Protein AF-0000000081075013 (afdb_homodimer)

Sequence (344 aa):
MERCAQLCFSFPVDQPTSPGFRCHCTTGVLAEDKHSCEDSKEFLVYTTRTEIHSLSLLPKSYNVPFDTVSDLTNVVGIYFDYTNKDLIFTQIRPDTKIAKVSSSNPTKEKMEIILDQGINPEGIAYDWTSKKIYWTDSANNSIYSMNSDGSHIVMIIQVERPRAIVLDPCRGMERCAQLCFSFPVDQPTSPGFRCHCTTGVLAEDKHSCEDSKEFLVYTTRTEIHSLSLLPKSYNVPFDTVSDLTNVVGIYFDYTNKDLIFTQIRPDTKIAKVSSSNPTKEKMEIILDQGINPEGIAYDWTSKKIYWTDSANNSIYSMNSDGSHIVMIIQVERPRAIVLDPCRG

InterPro domains:
  IPR000033 LDLR class B repeat [PF00058] (132-169)
  IPR000033 LDLR class B repeat [PS51120] (131-171)
  IPR000033 LDLR class B repeat [SM00135] (112-153)
  IPR011042 Six-bladed beta-propeller, TolB-like [G3DSA:2.120.10.30] (36-172)
  IPR056588 LRP2, EGF-like domain [PF24468] (3-39)

Organism: NCBI:txid1843537

Structure (mmCIF, N/CA/C/O backbone):
data_AF-0000000081075013-model_v1
#
loop_
_entity.id
_entity.type
_entity.pdbx_description
1 polymer 'LRP2 EGF-like domain-containing protein'
#
loop_
_atom_site.group_PDB
_atom_site.id
_atom_site.type_symbol
_atom_site.label_atom_id
_atom_site.label_alt_id
_atom_site.label_comp_id
_atom_site.label_asym_id
_atom_site.label_entity_id
_atom_site.label_seq_id
_atom_site.pdbx_PDB_ins_code
_atom_site.Cartn_x
_atom_site.Cartn_y
_atom_site.Cartn_z
_atom_site.occupancy
_atom_site.B_iso_or_equiv
_atom_site.auth_seq_id
_atom_site.auth_comp_id
_atom_site.auth_asym_id
_atom_site.auth_atom_id
_atom_site.pdbx_PDB_model_num
ATOM 1 N N . MET A 1 1 ? -0.133 12.547 41.219 1 41.34 1 MET A N 1
ATOM 2 C CA . MET A 1 1 ? 0.155 12.82 39.812 1 41.34 1 MET A CA 1
ATOM 3 C C . MET A 1 1 ? 0.834 11.633 39.156 1 41.34 1 MET A C 1
ATOM 5 O O . MET A 1 1 ? 1.85 11.133 39.625 1 41.34 1 MET A O 1
ATOM 9 N N . GLU A 1 2 ? 0.157 10.898 38.375 1 57.09 2 GLU A N 1
ATOM 10 C CA . GLU A 1 2 ? 0.733 9.664 37.844 1 57.09 2 GLU A CA 1
ATOM 11 C C . GLU A 1 2 ? 1.95 9.961 36.969 1 57.09 2 GLU A C 1
ATOM 13 O O . GLU A 1 2 ? 1.939 10.906 36.188 1 57.09 2 GLU A O 1
ATOM 18 N N . ARG A 1 3 ? 3.188 9.602 37.281 1 70.56 3 ARG A N 1
ATOM 19 C CA . ARG A 1 3 ? 4.52 9.805 36.719 1 70.56 3 ARG A CA 1
ATOM 20 C C . ARG A 1 3 ? 4.613 9.258 35.312 1 70.56 3 ARG A C 1
ATOM 22 O O . ARG A 1 3 ? 3.988 8.242 35 1 70.56 3 ARG A O 1
ATOM 29 N N . CYS A 1 4 ? 5.152 10.125 34.469 1 74.19 4 CYS A N 1
ATOM 30 C CA . CYS A 1 4 ? 5.453 9.648 33.125 1 74.19 4 CYS A CA 1
ATOM 31 C C . CYS A 1 4 ? 6.359 8.422 33.188 1 74.19 4 CYS A C 1
ATOM 33 O O . CYS A 1 4 ? 7.328 8.391 33.938 1 74.19 4 CYS A O 1
ATOM 35 N N . ALA A 1 5 ? 5.992 7.363 32.5 1 76.06 5 ALA A N 1
ATOM 36 C CA . ALA A 1 5 ? 6.75 6.113 32.5 1 76.06 5 ALA A CA 1
ATOM 37 C C . ALA A 1 5 ? 8.18 6.336 32 1 76.06 5 ALA A C 1
ATOM 39 O O . ALA A 1 5 ? 9.109 5.676 32.469 1 76.06 5 ALA A O 1
ATOM 40 N N . GLN A 1 6 ? 8.383 7.215 31 1 73.38 6 GLN A N 1
ATOM 41 C CA . GLN A 1 6 ? 9.727 7.383 30.453 1 73.38 6 GLN A CA 1
ATOM 42 C C . GLN A 1 6 ? 10.172 8.836 30.547 1 73.38 6 GLN A C 1
ATOM 44 O O . GLN A 1 6 ? 11.016 9.18 31.375 1 73.38 6 GLN A O 1
ATOM 49 N N . LEU A 1 7 ? 9.633 9.703 29.656 1 72.81 7 LEU A N 1
ATOM 50 C CA . LEU A 1 7 ? 10.086 11.086 29.656 1 72.81 7 LEU A CA 1
ATOM 51 C C . LEU A 1 7 ? 8.945 12.031 30.031 1 72.81 7 LEU A C 1
ATOM 53 O O . LEU A 1 7 ? 7.793 11.789 29.672 1 72.81 7 LEU A O 1
ATOM 57 N N . CYS A 1 8 ? 9.18 13 30.844 1 73.38 8 CYS A N 1
ATOM 58 C CA . CYS A 1 8 ? 8.242 14.055 31.219 1 73.38 8 CYS A CA 1
ATOM 59 C C . CYS A 1 8 ? 8.789 15.43 30.828 1 73.38 8 CYS A C 1
ATOM 61 O O . CYS A 1 8 ? 9.906 15.789 31.203 1 73.38 8 CYS A O 1
ATOM 63 N N . PHE A 1 9 ? 8.148 16.031 29.797 1 71.12 9 PHE A N 1
ATOM 64 C CA . PHE A 1 9 ? 8.539 17.375 29.422 1 71.12 9 PHE A CA 1
ATOM 65 C C . PHE A 1 9 ? 7.625 18.406 30.094 1 71.12 9 PHE A C 1
ATOM 67 O O . PHE A 1 9 ? 6.398 18.266 30.062 1 71.12 9 PHE A O 1
ATOM 74 N N . SER A 1 10 ? 8.117 19.266 30.812 1 67.06 10 SER A N 1
ATOM 75 C CA . SER A 1 10 ? 7.379 20.344 31.453 1 67.06 10 SER A CA 1
ATOM 76 C C . SER A 1 10 ? 7.199 21.531 30.516 1 67.06 10 SER A C 1
ATOM 78 O O . SER A 1 10 ? 8.117 21.891 29.781 1 67.06 10 SER A O 1
ATOM 80 N N . PHE A 1 11 ? 5.965 21.844 30.094 1 61.59 11 PHE A N 1
ATOM 81 C CA . PHE A 1 11 ? 5.742 23.047 29.297 1 61.59 11 PHE A CA 1
ATOM 82 C C . PHE A 1 11 ? 5.156 24.156 30.156 1 61.59 11 PHE A C 1
ATOM 84 O O . PHE A 1 11 ? 4.449 23.891 31.125 1 61.59 11 PHE A O 1
ATOM 91 N N . PRO A 1 12 ? 5.566 25.422 29.828 1 56.16 12 PRO A N 1
ATOM 92 C CA . PRO A 1 12 ? 4.918 26.531 30.547 1 56.16 12 PRO A CA 1
ATOM 93 C C . PRO A 1 12 ? 3.404 26.547 30.359 1 56.16 12 PRO A C 1
ATOM 95 O O . PRO A 1 12 ? 2.906 26.203 29.281 1 56.16 12 PRO A O 1
ATOM 98 N N . VAL A 1 13 ? 2.635 26.188 31.438 1 54.25 13 VAL A N 1
ATOM 99 C CA . VAL A 1 13 ? 1.181 26.078 31.484 1 54.25 13 VAL A CA 1
ATOM 100 C C . VAL A 1 13 ? 0.551 27.422 31.141 1 54.25 13 VAL A C 1
ATOM 102 O O . VAL A 1 13 ? 0.715 28.406 31.859 1 54.25 13 VAL A O 1
ATOM 105 N N . ASP A 1 14 ? 0.545 27.797 29.797 1 53.09 14 ASP A N 1
ATOM 106 C CA . ASP A 1 14 ? -0.179 29.062 29.625 1 53.09 14 ASP A CA 1
ATOM 107 C C . ASP A 1 14 ? -1.662 28.891 29.953 1 53.09 14 ASP A C 1
ATOM 109 O O . ASP A 1 14 ? -2.396 29.859 30.062 1 53.09 14 ASP A O 1
ATOM 113 N N . GLN A 1 15 ? -2.164 27.562 29.641 1 53.62 15 GLN A N 1
ATOM 114 C CA . GLN A 1 15 ? -3.561 27.438 30.047 1 53.62 15 GLN A CA 1
ATOM 115 C C . GLN A 1 15 ? -3.689 26.625 31.328 1 53.62 15 GLN A C 1
ATOM 117 O O . GLN A 1 15 ? -2.939 25.672 31.547 1 53.62 15 GLN A O 1
ATOM 122 N N . PRO A 1 16 ? -4.527 27.031 32.281 1 52.59 16 PRO A N 1
ATOM 123 C CA . PRO A 1 16 ? -4.711 26.453 33.625 1 52.59 16 PRO A CA 1
ATOM 124 C C . PRO A 1 16 ? -4.973 24.953 33.594 1 52.59 16 PRO A C 1
ATOM 126 O O . PRO A 1 16 ? -4.641 24.25 34.562 1 52.59 16 PRO A O 1
ATOM 129 N N . THR A 1 17 ? -5.766 24.453 32.688 1 53.44 17 THR A N 1
ATOM 130 C CA . THR A 1 17 ? -6.281 23.094 32.812 1 53.44 17 THR A CA 1
ATOM 131 C C . THR A 1 17 ? -5.309 22.094 32.188 1 53.44 17 THR A C 1
ATOM 133 O O . THR A 1 17 ? -5.578 20.891 32.156 1 53.44 17 THR A O 1
ATOM 136 N N . SER A 1 18 ? -4.309 22.531 31.453 1 53.78 18 SER A N 1
ATOM 137 C CA . SER A 1 18 ? -3.424 21.516 30.875 1 53.78 18 SER A CA 1
ATOM 138 C C . SER A 1 18 ? -2.301 21.156 31.828 1 53.78 18 SER A C 1
ATOM 140 O O . SER A 1 18 ? -1.748 22.016 32.5 1 53.78 18 SER A O 1
ATOM 142 N N . PRO A 1 19 ? -2.227 19.891 32.188 1 58.06 19 PRO A N 1
ATOM 143 C CA . PRO A 1 19 ? -1.092 19.578 33.062 1 58.06 19 PRO A CA 1
ATOM 144 C C . PRO A 1 19 ? 0.229 20.141 32.531 1 58.06 19 PRO A C 1
ATOM 146 O O . PRO A 1 19 ? 0.412 20.266 31.312 1 58.06 19 PRO A O 1
ATOM 149 N N . GLY A 1 20 ? 0.881 20.969 33.125 1 61.25 20 GLY A N 1
ATOM 150 C CA . GLY A 1 20 ? 2.18 21.594 32.906 1 61.25 20 GLY A CA 1
ATOM 151 C C . GLY A 1 20 ? 3.223 20.609 32.406 1 61.25 20 GLY A C 1
ATOM 152 O O . GLY A 1 20 ? 4.402 20.953 32.312 1 61.25 20 GLY A O 1
ATOM 153 N N . PHE A 1 21 ? 2.871 19.25 32.344 1 65.44 21 PHE A N 1
ATOM 154 C CA . PHE A 1 21 ? 3.891 18.328 31.859 1 65.44 21 PHE A CA 1
ATOM 155 C C . PHE A 1 21 ? 3.305 17.375 30.812 1 65.44 21 PHE A C 1
ATOM 157 O O . PHE A 1 21 ? 2.098 17.125 30.812 1 65.44 21 PHE A O 1
ATOM 164 N N . ARG A 1 22 ? 3.979 17.062 29.812 1 74.19 22 ARG A N 1
ATOM 165 C CA . ARG A 1 22 ? 3.631 16.031 28.828 1 74.19 22 ARG A CA 1
ATOM 166 C C . ARG A 1 22 ? 4.617 14.875 28.891 1 74.19 22 ARG A C 1
ATOM 168 O O . ARG A 1 22 ? 5.82 15.078 29.078 1 74.19 22 ARG A O 1
ATOM 175 N N . CYS A 1 23 ? 4.012 13.586 28.938 1 73.94 23 CYS A N 1
ATOM 176 C CA . CYS A 1 23 ? 4.828 12.383 28.891 1 73.94 23 CYS A CA 1
ATOM 177 C C . CYS A 1 23 ? 5.23 12.039 27.469 1 73.94 23 CYS A C 1
ATOM 179 O O . CYS A 1 23 ? 4.453 12.25 26.531 1 73.94 23 CYS A O 1
ATOM 181 N N . HIS A 1 24 ? 6.461 11.773 27.219 1 72.38 24 HIS A N 1
ATOM 182 C CA . HIS A 1 24 ? 6.973 11.289 25.938 1 72.38 24 HIS A CA 1
ATOM 183 C C . HIS A 1 24 ? 7.711 9.961 26.109 1 72.38 24 HIS A C 1
ATOM 185 O O . HIS A 1 24 ? 8.367 9.734 27.125 1 72.38 24 HIS A O 1
ATOM 191 N N . CYS A 1 25 ? 7.504 9.109 25.156 1 66.44 25 CYS A N 1
ATOM 192 C CA . CYS A 1 25 ? 8.18 7.816 25.188 1 66.44 25 CYS A CA 1
ATOM 193 C C . CYS A 1 25 ? 9.43 7.832 24.328 1 66.44 25 CYS A C 1
ATOM 195 O O . CYS A 1 25 ? 9.383 8.195 23.156 1 66.44 25 CYS A O 1
ATOM 197 N N . THR A 1 26 ? 10.539 7.566 24.922 1 68.12 26 THR A N 1
ATOM 198 C CA . THR A 1 26 ? 11.758 7.41 24.141 1 68.12 26 THR A CA 1
ATOM 199 C C . THR A 1 26 ? 11.672 6.176 23.25 1 68.12 26 THR A C 1
ATOM 201 O O . THR A 1 26 ? 12.305 6.129 22.188 1 68.12 26 THR A O 1
ATOM 204 N N . THR A 1 27 ? 11.078 5.184 23.766 1 64.44 27 THR A N 1
ATOM 205 C CA . THR A 1 27 ? 10.766 3.961 23.047 1 64.44 27 THR A CA 1
ATOM 206 C C . THR A 1 27 ? 9.289 3.607 23.203 1 64.44 27 THR A C 1
ATOM 208 O O . THR A 1 27 ? 8.711 3.773 24.281 1 64.44 27 THR A O 1
ATOM 211 N N . GLY A 1 28 ? 8.758 3.213 22.125 1 63.25 28 GLY A N 1
ATOM 212 C CA . GLY A 1 28 ? 7.344 2.895 22.156 1 63.25 28 GLY A CA 1
ATOM 213 C C . GLY A 1 28 ? 6.453 4.105 21.953 1 63.25 28 GLY A C 1
ATOM 214 O O . GLY A 1 28 ? 6.855 5.066 21.297 1 63.25 28 GLY A O 1
ATOM 215 N N . VAL A 1 29 ? 5.176 3.848 22.203 1 69.31 29 VAL A N 1
ATOM 216 C CA . VAL A 1 29 ? 4.195 4.918 22.078 1 69.31 29 VAL A CA 1
ATOM 217 C C . VAL A 1 29 ? 3.471 5.121 23.406 1 69.31 29 VAL A C 1
ATOM 219 O O . VAL A 1 29 ? 3.359 4.188 24.203 1 69.31 29 VAL A O 1
ATOM 222 N N . LEU A 1 30 ? 3.088 6.461 23.625 1 71.19 30 LEU A N 1
ATOM 223 C CA . LEU A 1 30 ? 2.328 6.77 24.828 1 71.19 30 LEU A CA 1
ATOM 224 C C . LEU A 1 30 ? 1.046 5.945 24.891 1 71.19 30 LEU A C 1
ATOM 226 O O . LEU A 1 30 ? 0.307 5.863 23.906 1 71.19 30 LEU A O 1
ATOM 230 N N . ALA A 1 31 ? 0.9 5.297 26 1 72.38 31 ALA A N 1
ATOM 231 C CA . ALA A 1 31 ? -0.316 4.516 26.203 1 72.38 31 ALA A CA 1
ATOM 232 C C . ALA A 1 31 ? -1.527 5.43 26.391 1 72.38 31 ALA A C 1
ATOM 234 O O . ALA A 1 31 ? -1.393 6.652 26.406 1 72.38 31 ALA A O 1
ATOM 235 N N . GLU A 1 32 ? -2.676 4.77 26.312 1 74.25 32 GLU A N 1
ATOM 236 C CA . GLU A 1 32 ? -3.924 5.516 26.438 1 74.25 32 GLU A CA 1
ATOM 237 C C . GLU A 1 32 ? -3.947 6.324 27.734 1 74.25 32 GLU A C 1
ATOM 239 O O . GLU A 1 32 ? -4.559 7.395 27.797 1 74.25 32 GLU A O 1
ATOM 244 N N . ASP A 1 33 ? -3.273 5.941 28.656 1 73.69 33 ASP A N 1
ATOM 245 C CA . ASP A 1 33 ? -3.277 6.621 29.938 1 73.69 33 ASP A CA 1
ATOM 246 C C . ASP A 1 33 ? -2.426 7.887 29.891 1 73.69 33 ASP A C 1
ATOM 248 O O . ASP A 1 33 ? -2.352 8.625 30.875 1 73.69 33 ASP A O 1
ATOM 252 N N . LYS A 1 34 ? -1.786 8.062 28.781 1 74.94 34 LYS A N 1
ATOM 253 C CA . LYS A 1 34 ? -0.957 9.234 28.5 1 74.94 34 LYS A CA 1
ATOM 254 C C . LYS A 1 34 ? 0.238 9.297 29.453 1 74.94 34 LYS A C 1
ATOM 256 O O . LYS A 1 34 ? 0.891 10.336 29.562 1 74.94 34 LYS A O 1
ATOM 261 N N . HIS A 1 35 ? 0.474 8.219 30.203 1 79.62 35 HIS A N 1
ATOM 262 C CA . HIS A 1 35 ? 1.571 8.211 31.172 1 79.62 35 HIS A CA 1
ATOM 263 C C . HIS A 1 35 ? 2.516 7.039 30.922 1 79.62 35 HIS A C 1
ATOM 265 O O . HIS A 1 35 ? 3.732 7.172 31.062 1 79.62 35 HIS A O 1
ATOM 271 N N . SER A 1 36 ? 1.945 5.93 30.531 1 78.75 36 SER A N 1
ATOM 272 C CA . SER A 1 36 ? 2.748 4.73 30.312 1 78.75 36 SER A CA 1
ATOM 273 C C . SER A 1 36 ? 3.1 4.578 28.828 1 78.75 36 SER A C 1
ATOM 275 O O . SER A 1 36 ? 2.449 5.172 27.969 1 78.75 36 SER A O 1
ATOM 277 N N . CYS A 1 37 ? 4.332 4.055 28.594 1 71.69 37 CYS A N 1
ATOM 278 C CA . CYS A 1 37 ? 4.773 3.781 27.234 1 71.69 37 CYS A CA 1
ATOM 279 C C . CYS A 1 37 ? 4.633 2.301 26.891 1 71.69 37 CYS A C 1
ATOM 281 O O . CYS A 1 37 ? 4.969 1.441 27.719 1 71.69 37 CYS A O 1
ATOM 283 N N . GLU A 1 38 ? 3.832 2.08 25.859 1 69.19 38 GLU A N 1
ATOM 284 C CA . GLU A 1 38 ? 3.709 0.711 25.375 1 69.19 38 GLU A CA 1
ATOM 285 C C . GLU A 1 38 ? 4.48 0.519 24.062 1 69.19 38 GLU A C 1
ATOM 287 O O . GLU A 1 38 ? 4.758 1.487 23.359 1 69.19 38 GLU A O 1
ATOM 292 N N . ASP A 1 39 ? 5.051 -0.668 23.938 1 61.47 39 ASP A N 1
ATOM 293 C CA . ASP A 1 39 ? 5.754 -0.955 22.703 1 61.47 39 ASP A CA 1
ATOM 294 C C . ASP A 1 39 ? 4.844 -0.738 21.484 1 61.47 39 ASP A C 1
ATOM 296 O O . ASP A 1 39 ? 3.658 -1.079 21.531 1 61.47 39 ASP A O 1
ATOM 300 N N . SER A 1 40 ? 5.465 0.124 20.609 1 61.06 40 SER A N 1
ATOM 301 C CA . SER A 1 40 ? 4.715 0.223 19.359 1 61.06 40 SER A CA 1
ATOM 302 C C . SER A 1 40 ? 4.359 -1.157 18.812 1 61.06 40 SER A C 1
ATOM 304 O O . SER A 1 40 ? 5.191 -2.066 18.828 1 61.06 40 SER A O 1
ATOM 306 N N . LYS A 1 41 ? 3.166 -1.326 18.703 1 68.31 41 LYS A N 1
ATOM 307 C CA . LYS A 1 41 ? 2.691 -2.619 18.219 1 68.31 41 LYS A CA 1
ATOM 308 C C . LYS A 1 41 ? 2.758 -2.695 16.703 1 68.31 41 LYS A C 1
ATOM 310 O O . LYS A 1 41 ? 2.148 -3.576 16.094 1 68.31 41 LYS A O 1
ATOM 315 N N . GLU A 1 42 ? 3.66 -1.847 16.203 1 76.5 42 GLU A N 1
ATOM 316 C CA . GLU A 1 42 ? 3.734 -1.821 14.742 1 76.5 42 GLU A CA 1
ATOM 317 C C . GLU A 1 42 ? 4.48 -3.041 14.203 1 76.5 42 GLU A C 1
ATOM 319 O O . GLU A 1 42 ? 5.449 -3.498 14.812 1 76.5 42 GLU A O 1
ATOM 324 N N . PHE A 1 43 ? 3.986 -3.574 13.172 1 90 43 PHE A N 1
ATOM 325 C CA . PHE A 1 43 ? 4.652 -4.703 12.539 1 90 43 PHE A CA 1
ATOM 326 C C . PHE A 1 43 ? 4.516 -4.633 11.023 1 90 43 PHE A C 1
ATOM 328 O O . PHE A 1 43 ? 3.738 -3.832 10.508 1 90 43 PHE A O 1
ATOM 335 N N . LEU A 1 44 ? 5.277 -5.402 10.367 1 93.31 44 LEU A N 1
ATOM 336 C CA . LEU A 1 44 ? 5.254 -5.547 8.914 1 93.31 44 LEU A CA 1
ATOM 337 C C . LEU A 1 44 ? 4.461 -6.785 8.508 1 93.31 44 LEU A C 1
ATOM 339 O O . LEU A 1 44 ? 4.473 -7.797 9.211 1 93.31 44 LEU A O 1
ATOM 343 N N . VAL A 1 45 ? 3.797 -6.664 7.418 1 96.38 45 VAL A N 1
ATOM 344 C CA . VAL A 1 45 ? 3.201 -7.809 6.734 1 96.38 45 VAL A CA 1
ATOM 345 C C . VAL A 1 45 ? 3.812 -7.961 5.344 1 96.38 45 VAL A C 1
ATOM 347 O O . VAL A 1 45 ? 3.99 -6.973 4.629 1 96.38 45 VAL A O 1
ATOM 350 N N . TYR A 1 46 ? 4.211 -9.141 5.004 1 97.69 46 TYR A N 1
ATOM 351 C CA . TYR A 1 46 ? 4.742 -9.383 3.668 1 97.69 46 TYR A CA 1
ATOM 352 C C . TYR A 1 46 ? 4.211 -10.695 3.098 1 97.69 46 TYR A C 1
ATOM 354 O O . TYR A 1 46 ? 3.715 -11.547 3.838 1 97.69 46 TYR A O 1
ATOM 362 N N . THR A 1 47 ? 4.324 -10.773 1.804 1 98.5 47 THR A N 1
ATOM 363 C CA . THR A 1 47 ? 3.844 -11.984 1.152 1 98.5 47 THR A CA 1
ATOM 364 C C . THR A 1 47 ? 4.977 -12.68 0.407 1 98.5 47 THR A C 1
ATOM 366 O O . THR A 1 47 ? 5.961 -12.047 0.024 1 98.5 47 THR A O 1
ATOM 369 N N . THR A 1 48 ? 4.875 -13.938 0.318 1 98.06 48 THR A N 1
ATOM 370 C CA . THR A 1 48 ? 5.52 -14.734 -0.716 1 98.06 48 THR A CA 1
ATOM 371 C C . THR A 1 48 ? 4.504 -15.211 -1.749 1 98.06 48 THR A C 1
ATOM 373 O O . THR A 1 48 ? 3.346 -14.789 -1.728 1 98.06 48 THR A O 1
ATOM 376 N N . ARG A 1 49 ? 4.949 -16.078 -2.65 1 97.69 49 ARG A N 1
ATOM 377 C CA . ARG A 1 49 ? 4.031 -16.578 -3.666 1 97.69 49 ARG A CA 1
ATOM 378 C C . ARG A 1 49 ? 2.873 -17.344 -3.027 1 97.69 49 ARG A C 1
ATOM 380 O O . ARG A 1 49 ? 1.763 -17.344 -3.561 1 97.69 49 ARG A O 1
ATOM 387 N N . THR A 1 50 ? 3.162 -17.891 -1.788 1 98.5 50 THR A N 1
ATOM 388 C CA . THR A 1 50 ? 2.162 -18.844 -1.303 1 98.5 50 THR A CA 1
ATOM 389 C C . THR A 1 50 ? 1.761 -18.516 0.132 1 98.5 50 THR A C 1
ATOM 391 O O . THR A 1 50 ? 0.987 -19.25 0.749 1 98.5 50 THR A O 1
ATOM 394 N N . GLU A 1 51 ? 2.293 -17.422 0.663 1 98.62 51 GLU A N 1
ATOM 395 C CA . GLU A 1 51 ? 2.062 -17.188 2.086 1 98.62 51 GLU A CA 1
ATOM 396 C C . GLU A 1 51 ? 1.936 -15.695 2.389 1 98.62 51 GLU A C 1
ATOM 398 O O . GLU A 1 51 ? 2.447 -14.859 1.643 1 98.62 51 GLU A O 1
ATOM 403 N N . ILE A 1 52 ? 1.303 -15.383 3.506 1 98.31 52 ILE A N 1
ATOM 404 C CA . ILE A 1 52 ? 1.3 -14.07 4.156 1 98.31 52 ILE A CA 1
ATOM 405 C C . ILE A 1 52 ? 1.937 -14.188 5.539 1 98.31 52 ILE A C 1
ATOM 407 O O . ILE A 1 52 ? 1.544 -15.031 6.344 1 98.31 52 ILE A O 1
ATOM 411 N N . HIS A 1 53 ? 2.875 -13.312 5.812 1 97 53 HIS A N 1
ATOM 412 C CA . HIS A 1 53 ? 3.646 -13.336 7.051 1 97 53 HIS A CA 1
ATOM 413 C C . HIS A 1 53 ? 3.531 -12.016 7.801 1 97 53 HIS A C 1
ATOM 415 O O . HIS A 1 53 ? 3.264 -10.977 7.195 1 97 53 HIS A O 1
ATOM 421 N N . SER A 1 54 ? 3.729 -12.086 9.102 1 94.56 54 SER A N 1
ATOM 422 C CA . SER A 1 54 ? 3.904 -10.891 9.922 1 94.56 54 SER A CA 1
ATOM 423 C C . SER A 1 54 ? 5.277 -10.875 10.594 1 94.56 54 SER A C 1
ATOM 425 O O . SER A 1 54 ? 5.836 -11.93 10.898 1 94.56 54 SER A O 1
ATOM 427 N N . LEU A 1 55 ? 5.785 -9.727 10.711 1 92.25 55 LEU A N 1
ATOM 428 C CA . LEU A 1 55 ? 7.113 -9.547 11.289 1 92.25 55 LEU A CA 1
ATOM 429 C C . LEU A 1 55 ? 7.125 -8.375 12.266 1 92.25 55 LEU A C 1
ATOM 431 O O . LEU A 1 55 ? 6.809 -7.242 11.891 1 92.25 55 LEU A O 1
ATOM 435 N N . SER A 1 56 ? 7.543 -8.617 13.492 1 87.38 56 SER A N 1
ATOM 436 C CA . SER A 1 56 ? 7.672 -7.555 14.484 1 87.38 56 SER A CA 1
ATOM 437 C C . SER A 1 56 ? 8.875 -6.672 14.195 1 87.38 56 SER A C 1
ATOM 439 O O . SER A 1 56 ? 9.945 -7.168 13.82 1 87.38 56 SER A O 1
ATOM 441 N N . LEU A 1 57 ? 8.688 -5.352 14.32 1 81.88 57 LEU A N 1
ATOM 442 C CA . LEU A 1 57 ? 9.797 -4.426 14.109 1 81.88 57 LEU A CA 1
ATOM 443 C C . LEU A 1 57 ? 10.453 -4.051 15.43 1 81.88 57 LEU A C 1
ATOM 445 O O . LEU A 1 57 ? 11.406 -3.264 15.461 1 81.88 57 LEU A O 1
ATOM 449 N N . LEU A 1 58 ? 9.906 -4.465 16.484 1 74.56 58 LEU A N 1
ATOM 450 C CA . LEU A 1 58 ? 10.531 -4.23 17.781 1 74.56 58 LEU A CA 1
ATOM 451 C C . LEU A 1 58 ? 11.789 -5.082 17.938 1 74.56 58 LEU A C 1
ATOM 453 O O . LEU A 1 58 ? 11.781 -6.273 17.609 1 74.56 58 LEU A O 1
ATOM 457 N N . PRO A 1 59 ? 12.734 -4.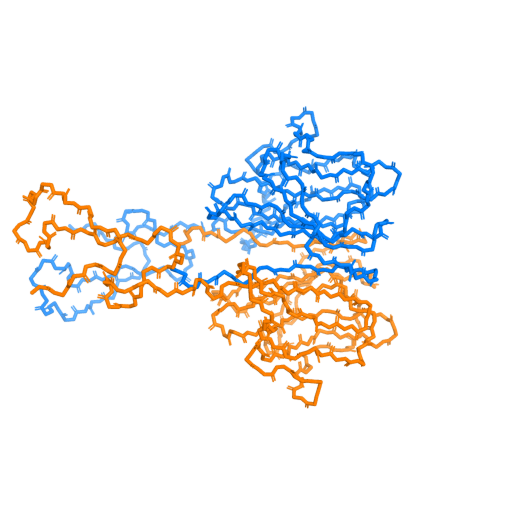328 18.484 1 61.31 59 PRO A N 1
ATOM 458 C CA . PRO A 1 59 ? 13.969 -5.086 18.734 1 61.31 59 PRO A CA 1
ATOM 459 C C . PRO A 1 59 ? 13.773 -6.215 19.734 1 61.31 59 PRO A C 1
ATOM 461 O O . PRO A 1 59 ? 12.984 -6.082 20.672 1 61.31 59 PRO A O 1
ATOM 464 N N . LYS A 1 60 ? 14.297 -7.27 19.406 1 62.97 60 LYS A N 1
ATOM 465 C CA . LYS A 1 60 ? 14.375 -8.383 20.344 1 62.97 60 LYS A CA 1
ATOM 466 C C . LYS A 1 60 ? 13.047 -9.133 20.422 1 62.97 60 LYS A C 1
ATOM 468 O O . LYS A 1 60 ? 12.883 -10.031 21.25 1 62.97 60 LYS A O 1
ATOM 473 N N . SER A 1 61 ? 12.125 -8.586 19.641 1 64.31 61 SER A N 1
ATOM 474 C CA . SER A 1 61 ? 10.891 -9.352 19.656 1 64.31 61 SER A CA 1
ATOM 475 C C . SER A 1 61 ? 11 -10.594 18.766 1 64.31 61 SER A C 1
ATOM 477 O O . SER A 1 61 ? 11.43 -10.508 17.625 1 64.31 61 SER A O 1
ATOM 479 N N . TYR A 1 62 ? 10.938 -11.688 19.438 1 64.88 62 TYR A N 1
ATOM 480 C CA . TYR A 1 62 ? 10.898 -12.93 18.688 1 64.88 62 TYR A CA 1
ATOM 481 C C . TYR A 1 62 ? 9.461 -13.336 18.375 1 64.88 62 TYR A C 1
ATOM 483 O O . TYR A 1 62 ? 9.227 -14.359 17.734 1 64.88 62 TYR A O 1
ATOM 491 N N . ASN A 1 63 ? 8.68 -12.508 18.75 1 76.19 63 ASN A N 1
ATOM 492 C CA . ASN A 1 63 ? 7.281 -12.867 18.547 1 76.19 63 ASN A CA 1
ATOM 493 C C . ASN A 1 63 ? 6.773 -12.391 17.188 1 76.19 63 ASN A C 1
ATOM 495 O O . ASN A 1 63 ? 7.121 -11.289 16.75 1 76.19 63 ASN A O 1
ATOM 499 N N . VAL A 1 64 ? 6.109 -13.367 16.578 1 85.56 64 VAL A N 1
ATOM 500 C CA . VAL A 1 64 ? 5.426 -13.016 15.336 1 85.56 64 VAL A CA 1
ATOM 501 C C . VAL A 1 64 ? 4.039 -12.461 15.648 1 85.56 64 VAL A C 1
ATOM 503 O O . VAL A 1 64 ? 3.281 -13.062 16.422 1 85.56 64 VAL A O 1
ATOM 506 N N . PRO A 1 65 ? 3.699 -11.328 15.141 1 87.81 65 PRO A N 1
ATOM 507 C CA . PRO A 1 65 ? 2.414 -10.711 15.461 1 87.81 65 PRO A CA 1
ATOM 508 C C . PRO A 1 65 ? 1.227 -11.625 15.172 1 87.81 65 PRO A C 1
ATOM 510 O O . PRO A 1 65 ? 0.252 -11.633 15.93 1 87.81 65 PRO A O 1
ATOM 513 N N . PHE A 1 66 ? 1.229 -12.359 14.039 1 92.25 66 PHE A N 1
ATOM 514 C CA . PHE A 1 66 ? 0.226 -13.383 13.773 1 92.25 66 PHE A CA 1
ATOM 515 C C . PHE A 1 66 ? 0.838 -14.562 13.023 1 92.25 66 PHE A C 1
ATOM 517 O O . PHE A 1 66 ? 1.885 -14.414 12.383 1 92.25 66 PHE A O 1
ATOM 524 N N . ASP A 1 67 ? 0.079 -15.703 13.102 1 94.06 67 ASP A N 1
ATOM 525 C CA . ASP A 1 67 ? 0.566 -16.906 12.43 1 94.06 67 ASP A CA 1
ATOM 526 C C . ASP A 1 67 ? 0.5 -16.75 10.914 1 94.06 67 ASP A C 1
ATOM 528 O O . ASP A 1 67 ? -0.408 -16.094 10.391 1 94.06 67 ASP A O 1
ATOM 532 N N . THR A 1 68 ? 1.464 -17.406 10.273 1 96.75 68 THR A N 1
ATOM 533 C CA . THR A 1 68 ? 1.548 -17.391 8.82 1 96.75 68 THR A CA 1
ATOM 534 C C . THR A 1 68 ? 0.285 -17.969 8.195 1 96.75 68 THR A C 1
ATOM 536 O O . THR A 1 68 ? -0.207 -19.016 8.633 1 96.75 68 THR A O 1
ATOM 539 N N . VAL A 1 69 ? -0.342 -17.25 7.246 1 98.5 69 VAL A N 1
ATOM 540 C CA . VAL A 1 69 ? -1.383 -17.812 6.398 1 98.5 69 VAL A CA 1
ATOM 541 C C . VAL A 1 69 ? -0.745 -18.562 5.227 1 98.5 69 VAL A C 1
ATOM 543 O O . VAL A 1 69 ? -0.095 -17.953 4.375 1 98.5 69 VAL A O 1
ATOM 546 N N . SER A 1 70 ? -0.958 -19.875 5.094 1 98.12 70 SER A N 1
ATOM 547 C CA . SER A 1 70 ? -0.261 -20.703 4.109 1 98.12 70 SER A CA 1
ATOM 548 C C . SER A 1 70 ? -1.231 -21.266 3.078 1 98.12 70 SER A C 1
ATOM 550 O O . SER A 1 70 ? -2.426 -20.969 3.111 1 98.12 70 SER A O 1
ATOM 552 N N . ASP A 1 71 ? -0.669 -21.875 2.109 1 98.12 71 ASP A N 1
ATOM 553 C CA . ASP A 1 71 ? -1.402 -22.609 1.079 1 98.12 71 ASP A CA 1
ATOM 554 C C . ASP A 1 71 ? -2.168 -21.641 0.169 1 98.12 71 ASP A C 1
ATOM 556 O O . ASP A 1 71 ? -3.318 -21.906 -0.188 1 98.12 71 ASP A O 1
ATOM 560 N N . LEU A 1 72 ? -1.638 -20.578 -0.016 1 98.56 72 LEU A N 1
ATOM 561 C CA . LEU A 1 72 ? -2.143 -19.641 -1.018 1 98.56 72 LEU A CA 1
ATOM 562 C C . LEU A 1 72 ? -1.469 -19.875 -2.365 1 98.56 72 LEU A C 1
ATOM 564 O O . LEU A 1 72 ? -0.577 -20.719 -2.482 1 98.56 72 LEU A O 1
ATOM 568 N N . THR A 1 73 ? -2.018 -19.188 -3.357 1 98.25 73 THR A N 1
ATOM 569 C CA . THR A 1 73 ? -1.485 -19.391 -4.699 1 98.25 73 THR A CA 1
ATOM 570 C C . THR A 1 73 ? -1.21 -18.047 -5.375 1 98.25 73 THR A C 1
ATOM 572 O O . THR A 1 73 ? -2.135 -17.281 -5.633 1 98.25 73 THR A O 1
ATOM 575 N N . ASN A 1 74 ? 0.063 -17.766 -5.672 1 98.25 74 ASN A N 1
ATOM 576 C CA . ASN A 1 74 ? 0.509 -16.609 -6.449 1 98.25 74 ASN A CA 1
ATOM 577 C C . ASN A 1 74 ? -0.056 -15.312 -5.891 1 98.25 74 ASN A C 1
ATOM 579 O O . ASN A 1 74 ? -0.686 -14.539 -6.621 1 98.25 74 ASN A O 1
ATOM 583 N N . VAL A 1 75 ? 0.274 -15.039 -4.617 1 98.69 75 VAL A N 1
ATOM 584 C CA . VAL A 1 75 ? -0.106 -13.789 -3.971 1 98.69 75 VAL A CA 1
ATOM 585 C C . VAL A 1 75 ? 0.732 -12.641 -4.531 1 98.69 75 VAL A C 1
ATOM 587 O O . VAL A 1 75 ? 1.955 -12.758 -4.648 1 98.69 75 VAL A O 1
ATOM 590 N N . VAL A 1 76 ? 0.073 -11.531 -4.867 1 97.69 76 VAL A N 1
ATOM 591 C CA . VAL A 1 76 ? 0.826 -10.461 -5.508 1 97.69 76 VAL A CA 1
ATOM 592 C C . VAL A 1 76 ? 0.675 -9.172 -4.703 1 97.69 76 VAL A C 1
ATOM 594 O O . VAL A 1 76 ? 1.667 -8.508 -4.387 1 97.69 76 VAL A O 1
ATOM 597 N N . GLY A 1 77 ? -0.547 -8.758 -4.387 1 98.38 77 GLY A N 1
ATOM 598 C CA . GLY A 1 77 ? -0.8 -7.52 -3.67 1 98.38 77 GLY A CA 1
ATOM 599 C C . GLY A 1 77 ? -1.371 -7.738 -2.281 1 98.38 77 GLY A C 1
ATOM 600 O O . GLY A 1 77 ? -2.045 -8.742 -2.033 1 98.38 77 GLY A O 1
ATOM 601 N N . ILE A 1 78 ? -1.117 -6.781 -1.434 1 98.31 78 ILE A N 1
ATOM 602 C CA . ILE A 1 78 ? -1.686 -6.801 -0.09 1 98.31 78 ILE A CA 1
ATOM 603 C C . ILE A 1 78 ? -1.879 -5.371 0.411 1 98.31 78 ILE A C 1
ATOM 605 O O . ILE A 1 78 ? -1.075 -4.488 0.109 1 98.31 78 ILE A O 1
ATOM 609 N N . TYR A 1 79 ? -2.971 -5.16 1.083 1 96.75 79 TYR A N 1
ATOM 610 C CA . TYR A 1 79 ? -3.324 -3.906 1.738 1 96.75 79 TYR A CA 1
ATOM 611 C C . TYR A 1 79 ? -3.781 -4.148 3.172 1 96.75 79 TYR A C 1
ATOM 613 O O . TYR A 1 79 ? -4.527 -5.094 3.439 1 96.75 79 TYR A O 1
ATOM 621 N N . PHE A 1 80 ? -3.318 -3.336 4.055 1 94.56 80 PHE A N 1
ATOM 622 C CA . PHE A 1 80 ? -3.744 -3.422 5.445 1 94.56 80 PHE A CA 1
ATOM 623 C C . PHE A 1 80 ? -4.82 -2.385 5.746 1 94.56 80 PHE A C 1
ATOM 625 O O . PHE A 1 80 ? -4.543 -1.184 5.762 1 94.56 80 PHE A O 1
ATOM 632 N N . ASP A 1 81 ? -5.992 -2.869 5.949 1 91.19 81 ASP A N 1
ATOM 633 C CA . ASP A 1 81 ? -7.074 -2.021 6.438 1 91.19 81 ASP A CA 1
ATOM 634 C C . ASP A 1 81 ? -6.977 -1.819 7.949 1 91.19 81 ASP A C 1
ATOM 636 O O . ASP A 1 81 ? -7.488 -2.629 8.727 1 91.19 81 ASP A O 1
ATOM 640 N N . TYR A 1 82 ? -6.477 -0.751 8.266 1 81.19 82 TYR A N 1
ATOM 641 C CA . TYR A 1 82 ? -6.164 -0.489 9.664 1 81.19 82 TYR A CA 1
ATOM 642 C C . TYR A 1 82 ? -7.434 -0.299 10.484 1 81.19 82 TYR A C 1
ATOM 644 O O . TYR A 1 82 ? -7.488 -0.673 11.656 1 81.19 82 TYR A O 1
ATOM 652 N N . THR A 1 83 ? -8.398 0.3 9.883 1 81.38 83 THR A N 1
ATOM 653 C CA . THR A 1 83 ? -9.641 0.589 10.586 1 81.38 83 THR A CA 1
ATOM 654 C C . THR A 1 83 ? -10.344 -0.703 10.992 1 81.38 83 THR A C 1
ATOM 656 O O . THR A 1 83 ? -10.75 -0.863 12.148 1 81.38 83 THR A O 1
ATOM 659 N N . ASN A 1 84 ? -10.406 -1.6 10.125 1 86.88 84 ASN A N 1
ATOM 660 C CA . ASN A 1 84 ? -11.141 -2.832 10.383 1 86.88 84 ASN A CA 1
ATOM 661 C C . ASN A 1 84 ? -10.211 -3.967 10.797 1 86.88 84 ASN A C 1
ATOM 663 O O . ASN A 1 84 ? -10.664 -5.055 11.156 1 86.88 84 ASN A O 1
ATOM 667 N N . LYS A 1 85 ? -8.898 -3.684 10.703 1 88.94 85 LYS A N 1
ATOM 668 C CA . LYS A 1 85 ? -7.875 -4.668 11.055 1 88.94 85 LYS A CA 1
ATOM 669 C C . LYS A 1 85 ? -7.984 -5.906 10.172 1 88.94 85 LYS A C 1
ATOM 671 O O . LYS A 1 85 ? -8 -7.035 10.672 1 88.94 85 LYS A O 1
ATOM 676 N N . ASP A 1 86 ? -8.078 -5.672 8.867 1 94.62 86 ASP A N 1
ATOM 677 C CA . ASP A 1 86 ? -8.125 -6.723 7.855 1 94.62 86 ASP A CA 1
ATOM 678 C C . ASP A 1 86 ? -6.949 -6.594 6.887 1 94.62 86 ASP A C 1
ATOM 680 O O . ASP A 1 86 ? -6.477 -5.488 6.617 1 94.62 86 ASP A O 1
ATOM 684 N N . LEU A 1 87 ? -6.582 -7.758 6.449 1 97.19 87 LEU A N 1
ATOM 685 C CA . LEU A 1 87 ? -5.66 -7.832 5.324 1 97.19 87 LEU A CA 1
ATOM 686 C C . LEU A 1 87 ? -6.402 -8.164 4.035 1 97.19 87 LEU A C 1
ATOM 688 O O . LEU A 1 87 ? -7.094 -9.18 3.953 1 97.19 87 LEU A O 1
ATOM 692 N N . ILE A 1 88 ? -6.371 -7.293 3.121 1 98.5 88 ILE A N 1
ATOM 693 C CA . ILE A 1 88 ? -6.938 -7.543 1.799 1 98.5 88 ILE A CA 1
ATOM 694 C C . ILE A 1 88 ? -5.816 -7.863 0.813 1 98.5 88 ILE A C 1
ATOM 696 O O . ILE A 1 88 ? -4.805 -7.156 0.763 1 98.5 88 ILE A O 1
ATOM 700 N N . PHE A 1 89 ? -6.008 -8.969 0.048 1 98.81 89 PHE A N 1
ATOM 701 C CA . PHE A 1 89 ? -4.891 -9.367 -0.797 1 98.81 89 PHE A CA 1
ATOM 702 C C . PHE A 1 89 ? -5.387 -9.93 -2.123 1 98.81 89 PHE A C 1
ATOM 704 O O . PHE A 1 89 ? -6.578 -10.211 -2.277 1 98.81 89 PHE A O 1
ATOM 711 N N . THR A 1 90 ? -4.504 -9.984 -3.055 1 98.94 90 THR A N 1
ATOM 712 C CA . THR A 1 90 ? -4.82 -10.469 -4.395 1 98.94 90 THR A CA 1
ATOM 713 C C . THR A 1 90 ? -4.02 -11.727 -4.719 1 98.94 90 THR A C 1
ATOM 715 O O . THR A 1 90 ? -2.852 -11.836 -4.34 1 98.94 90 THR A O 1
ATOM 718 N N . GLN A 1 91 ? -4.633 -12.672 -5.34 1 98.81 91 GLN A N 1
ATOM 719 C CA . GLN A 1 91 ? -4.008 -13.82 -6 1 98.81 91 GLN A CA 1
ATOM 720 C C . GLN A 1 91 ? -4.262 -13.789 -7.504 1 98.81 91 GLN A C 1
ATOM 722 O O . GLN A 1 91 ? -5.395 -13.57 -7.945 1 98.81 91 GLN A O 1
ATOM 727 N N . ILE A 1 92 ? -3.225 -14 -8.25 1 98.56 92 ILE A N 1
ATOM 728 C CA . ILE A 1 92 ? -3.389 -14.109 -9.695 1 98.56 92 ILE A CA 1
ATOM 729 C C . ILE A 1 92 ? -3.561 -15.578 -10.078 1 98.56 92 ILE A C 1
ATOM 731 O O . ILE A 1 92 ? -3.635 -16.453 -9.211 1 98.56 92 ILE A O 1
ATOM 735 N N . ARG A 1 93 ? -3.732 -15.727 -11.445 1 98 93 ARG A N 1
ATOM 736 C CA . ARG A 1 93 ? -3.938 -17.078 -11.945 1 98 93 ARG A CA 1
ATOM 737 C C . ARG A 1 93 ? -2.9 -18.047 -11.375 1 98 93 ARG A C 1
ATOM 739 O O . ARG A 1 93 ? -1.763 -17.656 -11.109 1 98 93 ARG A O 1
ATOM 746 N N . PRO A 1 94 ? -3.289 -19.297 -11.094 1 97.88 94 PRO A N 1
ATOM 747 C CA . PRO A 1 94 ? -4.504 -19.969 -11.57 1 97.88 94 PRO A CA 1
ATOM 748 C C . PRO A 1 94 ? -5.68 -19.812 -10.609 1 97.88 94 PRO A C 1
ATOM 750 O O . PRO A 1 94 ? -6.828 -20.031 -10.992 1 97.88 94 PRO A O 1
ATOM 753 N N . ASP A 1 95 ? -5.527 -19.531 -9.305 1 98 95 ASP A N 1
ATOM 754 C CA . ASP A 1 95 ? -6.582 -19.391 -8.305 1 98 95 ASP A CA 1
ATOM 755 C C . ASP A 1 95 ? -6.859 -17.922 -8.008 1 98 95 ASP A C 1
ATOM 757 O O . ASP A 1 95 ? -6.688 -17.469 -6.871 1 98 95 ASP A O 1
ATOM 761 N N . THR A 1 96 ? -7.379 -17.297 -8.992 1 98.56 96 THR A N 1
ATOM 762 C CA . THR A 1 96 ? -7.543 -15.844 -8.93 1 98.56 96 THR A CA 1
ATOM 763 C C . THR A 1 96 ? -8.562 -15.461 -7.863 1 98.56 96 THR A C 1
ATOM 765 O O . THR A 1 96 ? -9.617 -16.094 -7.746 1 98.56 96 THR A O 1
ATOM 768 N N . LYS A 1 97 ? -8.172 -14.383 -7.098 1 98.81 97 LYS A N 1
ATOM 769 C CA . LYS A 1 97 ? -9.18 -13.867 -6.176 1 98.81 97 LYS A CA 1
ATOM 770 C C . LYS A 1 97 ? -8.711 -12.57 -5.52 1 98.81 97 LYS A C 1
ATOM 772 O O . LYS A 1 97 ? -7.504 -12.305 -5.453 1 98.81 97 LYS A O 1
ATOM 777 N N . ILE A 1 98 ? -9.547 -11.82 -5.133 1 98.94 98 ILE A N 1
ATOM 778 C CA . ILE A 1 98 ? -9.43 -10.805 -4.086 1 98.94 98 ILE A CA 1
ATOM 779 C C . ILE A 1 98 ? -10.125 -11.297 -2.818 1 98.94 98 ILE A C 1
ATOM 781 O O . ILE A 1 98 ? -11.297 -11.672 -2.852 1 98.94 98 ILE A O 1
ATOM 785 N N . ALA A 1 99 ? -9.352 -11.266 -1.75 1 98.88 99 ALA A N 1
ATOM 786 C CA . ALA A 1 99 ? -9.875 -11.828 -0.507 1 98.88 99 ALA A CA 1
ATOM 787 C C . ALA A 1 99 ? -9.375 -11.039 0.702 1 98.88 99 ALA A C 1
ATOM 789 O O . ALA A 1 99 ? -8.516 -10.172 0.57 1 98.88 99 ALA A O 1
ATOM 790 N N . LYS A 1 100 ? -9.992 -11.336 1.833 1 98.5 100 LYS A N 1
ATOM 791 C CA . LYS A 1 100 ? -9.516 -10.703 3.061 1 98.5 100 LYS A CA 1
ATOM 792 C C . LYS A 1 100 ? -9.5 -11.695 4.219 1 98.5 100 LYS A C 1
ATOM 794 O O . LYS A 1 100 ? -10.273 -12.648 4.238 1 98.5 100 LYS A O 1
ATOM 799 N N . VAL A 1 101 ? -8.586 -11.484 5.102 1 98.12 101 VAL A N 1
ATOM 800 C CA . VAL A 1 101 ? -8.484 -12.188 6.375 1 98.12 101 VAL A CA 1
ATOM 801 C C . VAL A 1 101 ? -8.305 -11.18 7.508 1 98.12 101 VAL A C 1
ATOM 803 O O . VAL A 1 101 ? -7.785 -10.078 7.297 1 98.12 101 VAL A O 1
ATOM 806 N N . SER A 1 102 ? -8.742 -11.594 8.703 1 95.5 102 SER A N 1
ATOM 807 C CA . SER A 1 102 ? -8.516 -10.75 9.867 1 95.5 102 SER A CA 1
ATOM 808 C C . SER A 1 102 ? -7.035 -10.703 10.234 1 95.5 102 SER A C 1
ATOM 810 O O . SER A 1 102 ? -6.348 -11.727 10.18 1 95.5 102 SER A O 1
ATOM 812 N N . SER A 1 103 ? -6.543 -9.523 10.602 1 91.31 103 SER A N 1
ATOM 813 C CA . SER A 1 103 ? -5.145 -9.43 11 1 91.31 103 SER A CA 1
ATOM 814 C C . SER A 1 103 ? -4.938 -9.93 12.422 1 91.31 103 SER A C 1
ATOM 816 O O . SER A 1 103 ? -3.803 -10.172 12.844 1 91.31 103 SER A O 1
ATOM 818 N N . SER A 1 104 ? -5.988 -10.117 13.172 1 89.81 104 SER A N 1
ATOM 819 C CA . SER A 1 104 ? -5.875 -10.586 14.547 1 89.81 104 SER A CA 1
ATOM 820 C C . SER A 1 104 ? -5.59 -12.078 14.602 1 89.81 104 SER A C 1
ATOM 822 O O . SER A 1 104 ? -4.844 -12.539 15.469 1 89.81 104 SER A O 1
ATOM 824 N N . ASN A 1 105 ? -6.219 -12.766 13.805 1 92.25 105 ASN A N 1
ATOM 825 C CA . ASN A 1 105 ? -6.043 -14.211 13.711 1 92.25 105 ASN A CA 1
ATOM 826 C C . ASN A 1 105 ? -6.332 -14.719 12.297 1 92.25 105 ASN A C 1
ATOM 828 O O . ASN A 1 105 ? -7.305 -15.445 12.078 1 92.25 105 ASN A O 1
ATOM 832 N N . PRO A 1 106 ? -5.375 -14.406 11.445 1 95.56 106 PRO A N 1
ATOM 833 C CA . PRO A 1 106 ? -5.652 -14.766 10.055 1 95.56 106 PRO A CA 1
ATOM 834 C C . PRO A 1 106 ? -5.445 -16.25 9.773 1 95.56 106 PRO A C 1
ATOM 836 O O . PRO A 1 106 ? -4.43 -16.828 10.18 1 95.56 106 PRO A O 1
ATOM 839 N N . THR A 1 107 ? -6.402 -16.875 9.125 1 96.12 107 THR A N 1
ATOM 840 C CA . THR A 1 107 ? -6.289 -18.234 8.617 1 96.12 107 THR A CA 1
ATOM 841 C C . THR A 1 107 ? -6.973 -18.375 7.262 1 96.12 107 THR A C 1
ATOM 843 O O . THR A 1 107 ? -7.883 -17.594 6.941 1 96.12 107 THR A O 1
ATOM 846 N N . LYS A 1 108 ? -6.488 -19.297 6.555 1 97 108 LYS A N 1
ATOM 847 C CA . LYS A 1 108 ? -7.113 -19.562 5.262 1 97 108 LYS A CA 1
ATOM 848 C C . LYS A 1 108 ? -8.562 -20 5.434 1 97 108 LYS A C 1
ATOM 850 O O . LYS A 1 108 ? -9.422 -19.641 4.621 1 97 108 LYS A O 1
ATOM 855 N N . GLU A 1 109 ? -8.859 -20.719 6.438 1 96.44 109 GLU A N 1
ATOM 856 C CA . GLU A 1 109 ? -10.195 -21.25 6.695 1 96.44 109 GLU A CA 1
ATOM 857 C C . GLU A 1 109 ? -11.203 -20.125 6.922 1 96.44 109 GLU A C 1
ATOM 859 O O . GLU A 1 109 ? -12.383 -20.266 6.59 1 96.44 109 GLU A O 1
ATOM 864 N N . LYS A 1 110 ? -10.773 -19.047 7.441 1 97.12 110 LYS A N 1
ATOM 865 C CA . LYS A 1 110 ? -11.656 -17.938 7.773 1 97.12 110 LYS A CA 1
ATOM 866 C C . LYS A 1 110 ? -11.602 -16.859 6.707 1 97.12 110 LYS A C 1
ATOM 868 O O . LYS A 1 110 ? -12.148 -15.766 6.895 1 97.12 110 LYS A O 1
ATOM 873 N N . MET A 1 111 ? -11.008 -17.172 5.656 1 98.19 111 MET A N 1
ATOM 874 C CA . MET A 1 111 ? -10.844 -16.219 4.562 1 98.19 111 MET A CA 1
ATOM 875 C C . MET A 1 111 ? -12.188 -15.875 3.936 1 98.19 111 MET A C 1
ATOM 877 O O . MET A 1 111 ? -13.023 -16.75 3.729 1 98.19 111 MET A O 1
ATOM 881 N N . GLU A 1 112 ? -12.398 -14.617 3.707 1 98.44 112 GLU A N 1
ATOM 882 C CA . GLU A 1 112 ? -13.562 -14.125 2.967 1 98.44 112 GLU A CA 1
ATOM 883 C C . GLU A 1 112 ? -13.195 -13.789 1.522 1 98.44 112 GLU A C 1
ATOM 885 O O . GLU A 1 112 ? -12.383 -12.898 1.271 1 98.44 112 GLU A O 1
ATOM 890 N N . ILE A 1 113 ? -13.805 -14.508 0.595 1 98.75 113 ILE A N 1
ATOM 891 C CA . ILE A 1 113 ? -13.578 -14.242 -0.821 1 98.75 113 ILE A CA 1
ATOM 892 C C . ILE A 1 113 ? -14.477 -13.094 -1.278 1 98.75 113 ILE A C 1
ATOM 894 O O . ILE A 1 113 ? -15.703 -13.172 -1.155 1 98.75 113 ILE A O 1
ATOM 898 N N . ILE A 1 114 ? -13.922 -12.062 -1.771 1 98.88 114 ILE A N 1
ATOM 899 C CA . ILE A 1 114 ? -14.664 -10.883 -2.205 1 98.88 114 ILE A CA 1
ATOM 900 C C . ILE A 1 114 ? -15.016 -11.016 -3.686 1 98.88 114 ILE A C 1
ATOM 902 O O . ILE A 1 114 ? -16.141 -10.719 -4.09 1 98.88 114 ILE A O 1
ATOM 906 N N . LEU A 1 115 ? -14.086 -11.352 -4.539 1 98.75 115 LEU A N 1
ATOM 907 C CA . LEU A 1 115 ? -14.234 -11.531 -5.98 1 98.75 115 LEU A CA 1
ATOM 908 C C . LEU A 1 115 ? -13.266 -12.586 -6.5 1 98.75 115 LEU A C 1
ATOM 910 O O . LEU A 1 115 ? -12.078 -12.562 -6.168 1 98.75 115 LEU A O 1
ATOM 914 N N . ASP A 1 116 ? -13.711 -13.57 -7.293 1 98.5 116 ASP A N 1
ATOM 915 C CA . ASP A 1 116 ? -12.789 -14.633 -7.688 1 98.5 116 ASP A CA 1
ATOM 916 C C . ASP A 1 116 ? -13.031 -15.055 -9.133 1 98.5 116 ASP A C 1
ATOM 918 O O . ASP A 1 116 ? -12.539 -16.109 -9.57 1 98.5 116 ASP A O 1
ATOM 922 N N . GLN A 1 117 ? -13.766 -14.32 -9.867 1 97 117 GLN A N 1
ATOM 923 C CA . GLN A 1 117 ? -14.031 -14.703 -11.25 1 97 117 GLN A CA 1
ATOM 924 C C . GLN A 1 117 ? -13.719 -13.562 -12.203 1 97 117 GLN A C 1
ATOM 926 O O . GLN A 1 117 ? -13.961 -12.398 -11.891 1 97 117 GLN A O 1
ATOM 931 N N . GLY A 1 118 ? -13.18 -13.93 -13.367 1 96.94 118 GLY A N 1
ATOM 932 C CA . GLY A 1 118 ? -13.023 -13 -14.477 1 96.94 118 GLY A CA 1
ATOM 933 C C . GLY A 1 118 ? -11.953 -11.953 -14.234 1 96.94 118 GLY A C 1
ATOM 934 O O . GLY A 1 118 ? -11.961 -10.891 -14.867 1 96.94 118 GLY A O 1
ATOM 935 N N . ILE A 1 119 ? -11.086 -12.195 -13.297 1 98.19 119 ILE A N 1
ATOM 936 C CA . ILE A 1 119 ? -10.109 -11.172 -12.953 1 98.19 119 ILE A CA 1
ATOM 937 C C . ILE A 1 119 ? -8.711 -11.789 -12.891 1 98.19 119 ILE A C 1
ATOM 939 O O . ILE A 1 119 ? -8.57 -13.008 -12.883 1 98.19 119 ILE A O 1
ATOM 943 N N . ASN A 1 120 ? -7.75 -11.008 -12.953 1 98.56 120 ASN A N 1
ATOM 944 C CA . ASN A 1 120 ? -6.363 -11.266 -12.578 1 98.56 120 ASN A CA 1
ATOM 945 C C . ASN A 1 120 ? -5.746 -10.086 -11.844 1 98.56 120 ASN A C 1
ATOM 947 O O . ASN A 1 120 ? -4.91 -9.367 -12.391 1 98.56 120 ASN A O 1
ATOM 951 N N . PRO A 1 121 ? -6.074 -9.922 -10.57 1 98.75 121 PRO A N 1
ATOM 952 C CA . PRO A 1 121 ? -5.754 -8.711 -9.805 1 98.75 121 PRO A CA 1
ATOM 953 C C . PRO A 1 121 ? -4.297 -8.672 -9.352 1 98.75 121 PRO A C 1
ATOM 955 O O . PRO A 1 121 ? -3.777 -9.664 -8.836 1 98.75 121 PRO A O 1
ATOM 958 N N . GLU A 1 122 ? -3.605 -7.609 -9.57 1 97.88 122 GLU A N 1
ATOM 959 C CA . GLU A 1 122 ? -2.229 -7.395 -9.133 1 97.88 122 GLU A CA 1
ATOM 960 C C . GLU A 1 122 ? -2.168 -6.441 -7.945 1 97.88 122 GLU A C 1
ATOM 962 O O . GLU A 1 122 ? -2.34 -6.863 -6.797 1 97.88 122 GLU A O 1
ATOM 967 N N . GLY A 1 123 ? -2.102 -5.094 -8.18 1 98.56 123 GLY A N 1
ATOM 968 C CA . GLY A 1 123 ? -2.115 -4.121 -7.094 1 98.56 123 GLY A CA 1
ATOM 969 C C . GLY A 1 123 ? -3.494 -3.92 -6.492 1 98.56 123 GLY A C 1
ATOM 970 O O . GLY A 1 123 ? -4.508 -4.117 -7.168 1 98.56 123 GLY A O 1
ATOM 971 N N . ILE A 1 124 ? -3.484 -3.516 -5.266 1 98.69 124 ILE A N 1
ATOM 972 C CA . ILE A 1 124 ? -4.746 -3.318 -4.562 1 98.69 124 ILE A CA 1
ATOM 973 C C . ILE A 1 124 ? -4.621 -2.145 -3.594 1 98.69 124 ILE A C 1
ATOM 975 O O . ILE A 1 124 ? -3.574 -1.954 -2.973 1 98.69 124 ILE A O 1
ATOM 979 N N . ALA A 1 125 ? -5.625 -1.367 -3.518 1 96.62 125 ALA A N 1
ATOM 980 C CA . ALA A 1 125 ? -5.766 -0.261 -2.574 1 96.62 125 ALA A CA 1
ATOM 981 C C . ALA A 1 125 ? -7.184 -0.192 -2.014 1 96.62 125 ALA A C 1
ATOM 983 O O . ALA A 1 125 ? -8.133 -0.654 -2.652 1 96.62 125 ALA A O 1
ATOM 984 N N . TYR A 1 126 ? -7.25 0.359 -0.843 1 94.81 126 TYR A N 1
ATOM 985 C CA . TYR A 1 126 ? -8.547 0.452 -0.18 1 94.81 126 TYR A CA 1
ATOM 986 C C . TYR A 1 126 ? -8.773 1.85 0.384 1 94.81 126 TYR A C 1
ATOM 988 O O . TYR A 1 126 ? -7.891 2.408 1.044 1 94.81 126 TYR A O 1
ATOM 996 N N . ASP A 1 127 ? -9.93 2.332 0.037 1 90.12 127 ASP A N 1
ATOM 997 C CA . ASP A 1 127 ? -10.422 3.584 0.61 1 90.12 127 ASP A CA 1
ATOM 998 C C . ASP A 1 127 ? -11.406 3.32 1.743 1 90.12 127 ASP A C 1
ATOM 1000 O O . ASP A 1 127 ? -12.602 3.121 1.5 1 90.12 127 ASP A O 1
ATOM 1004 N N . TRP A 1 128 ? -10.961 3.459 2.879 1 84.38 128 TRP A N 1
ATOM 1005 C CA . TRP A 1 128 ? -11.789 3.123 4.031 1 84.38 128 TRP A CA 1
ATOM 1006 C C . TRP A 1 128 ? -12.922 4.125 4.195 1 84.38 128 TRP A C 1
ATOM 1008 O O . TRP A 1 128 ? -13.984 3.787 4.723 1 84.38 128 TRP A O 1
ATOM 1018 N N . THR A 1 129 ? -12.719 5.336 3.748 1 78.81 129 THR A N 1
ATOM 1019 C CA . THR A 1 129 ? -13.742 6.371 3.885 1 78.81 129 THR A CA 1
ATOM 1020 C C . THR A 1 129 ? -14.945 6.062 3.006 1 78.81 129 THR A C 1
ATOM 1022 O O . THR A 1 129 ? -16.094 6.094 3.473 1 78.81 129 THR A O 1
ATOM 1025 N N . SER A 1 130 ? -14.742 5.734 1.791 1 83.62 130 SER A N 1
ATOM 1026 C CA . SER A 1 130 ? -15.82 5.445 0.854 1 83.62 130 SER A CA 1
ATOM 1027 C C . SER A 1 130 ? -16.125 3.951 0.801 1 83.62 130 SER A C 1
ATOM 1029 O O . SER A 1 130 ? -17.078 3.527 0.143 1 83.62 130 SER A O 1
ATOM 1031 N N . LYS A 1 131 ? -15.242 3.227 1.494 1 91.19 131 LYS A N 1
ATOM 1032 C CA . LYS A 1 131 ? -15.375 1.773 1.56 1 91.19 131 LYS A CA 1
ATOM 1033 C C . LYS A 1 131 ? -15.312 1.152 0.167 1 91.19 131 LYS A C 1
ATOM 1035 O O . LYS A 1 131 ? -16.156 0.328 -0.188 1 91.19 131 LYS A O 1
ATOM 1040 N N . LYS A 1 132 ? -14.32 1.592 -0.598 1 94.69 132 LYS A N 1
ATOM 1041 C CA . LYS A 1 132 ? -14.109 1.088 -1.952 1 94.69 132 LYS A CA 1
ATOM 1042 C C . LYS A 1 132 ? -12.758 0.393 -2.076 1 94.69 132 LYS A C 1
ATOM 1044 O O . LYS A 1 132 ? -11.758 0.866 -1.531 1 94.69 132 LYS A O 1
ATOM 1049 N N . ILE A 1 133 ? -12.797 -0.75 -2.77 1 97.75 133 ILE A N 1
ATOM 1050 C CA . ILE A 1 133 ? -11.57 -1.45 -3.145 1 97.75 133 ILE A CA 1
ATOM 1051 C C . ILE A 1 133 ? -11.195 -1.096 -4.582 1 97.75 133 ILE A C 1
ATOM 1053 O O . ILE A 1 133 ? -12.047 -1.109 -5.473 1 97.75 133 ILE A O 1
ATOM 1057 N N . TYR A 1 134 ? -10.016 -0.701 -4.82 1 97.81 134 TYR A N 1
ATOM 1058 C CA . TYR A 1 134 ? -9.461 -0.488 -6.148 1 97.81 134 TYR A CA 1
ATOM 1059 C C . TYR A 1 134 ? -8.398 -1.533 -6.469 1 97.81 134 TYR A C 1
ATOM 1061 O O . TYR A 1 134 ? -7.598 -1.898 -5.605 1 97.81 134 TYR A O 1
ATOM 1069 N N . TRP A 1 135 ? -8.383 -2.027 -7.668 1 98.69 135 TRP A N 1
ATOM 1070 C CA . TRP A 1 135 ? -7.328 -2.975 -8.016 1 98.69 135 TRP A CA 1
ATOM 1071 C C . TRP A 1 135 ? -6.938 -2.838 -9.484 1 98.69 135 TRP A C 1
ATOM 1073 O O . TRP A 1 135 ? -7.738 -2.377 -10.305 1 98.69 135 TRP A O 1
ATOM 1083 N N . THR A 1 136 ? -5.73 -3.113 -9.797 1 98.75 136 THR A N 1
ATOM 1084 C CA . THR A 1 136 ? -5.246 -3.264 -11.164 1 98.75 136 THR A CA 1
ATOM 1085 C C . THR A 1 136 ? -5.504 -4.68 -11.672 1 98.75 136 THR A C 1
ATOM 1087 O O . THR A 1 136 ? -5.215 -5.656 -10.984 1 98.75 136 THR A O 1
ATOM 1090 N N . ASP A 1 137 ? -6.055 -4.801 -12.867 1 98.56 137 ASP A N 1
ATOM 1091 C CA . ASP A 1 137 ? -6.406 -6.102 -13.43 1 98.56 137 ASP A CA 1
ATOM 1092 C C . ASP A 1 137 ? -5.637 -6.363 -14.719 1 98.56 137 ASP A C 1
ATOM 1094 O O . ASP A 1 137 ? -5.898 -5.734 -15.742 1 98.56 137 ASP A O 1
ATOM 1098 N N . SER A 1 138 ? -4.734 -7.277 -14.695 1 95.88 138 SER A N 1
ATOM 1099 C CA . SER A 1 138 ? -3.877 -7.512 -15.852 1 95.88 138 SER A CA 1
ATOM 1100 C C . SER A 1 138 ? -4.586 -8.359 -16.906 1 95.88 138 SER A C 1
ATOM 1102 O O . SER A 1 138 ? -4.168 -8.398 -18.062 1 95.88 138 SER A O 1
ATOM 1104 N N . ALA A 1 139 ? -5.629 -9.07 -16.469 1 95.31 139 ALA A N 1
ATOM 1105 C CA . ALA A 1 139 ? -6.383 -9.867 -17.438 1 95.31 139 ALA A CA 1
ATOM 1106 C C . ALA A 1 139 ? -7.258 -8.977 -18.328 1 95.31 139 ALA A C 1
ATOM 1108 O O . ALA A 1 139 ? -7.461 -9.273 -19.5 1 95.31 139 ALA A O 1
ATOM 1109 N N . ASN A 1 140 ? -7.781 -7.949 -17.75 1 96.88 140 ASN A N 1
ATOM 1110 C CA . ASN A 1 140 ? -8.742 -7.102 -18.438 1 96.88 140 ASN A CA 1
ATOM 1111 C C . ASN A 1 140 ? -8.133 -5.758 -18.828 1 96.88 140 ASN A C 1
ATOM 1113 O O . ASN A 1 140 ? -8.82 -4.883 -19.344 1 96.88 140 ASN A O 1
ATOM 1117 N N . ASN A 1 141 ? -6.891 -5.562 -18.578 1 97.94 141 ASN A N 1
ATOM 1118 C CA . ASN A 1 141 ? -6.184 -4.328 -18.906 1 97.94 141 ASN A CA 1
ATOM 1119 C C . ASN A 1 141 ? -6.926 -3.104 -18.375 1 97.94 141 ASN A C 1
ATOM 1121 O O . ASN A 1 141 ? -7.215 -2.174 -19.141 1 97.94 141 ASN A O 1
ATOM 1125 N N . SER A 1 142 ? -7.129 -3.115 -17.016 1 98.25 142 SER A N 1
ATOM 1126 C CA . SER A 1 142 ? -7.996 -2.076 -16.469 1 98.25 142 SER A CA 1
ATOM 1127 C C . SER A 1 142 ? -7.754 -1.891 -14.977 1 98.25 142 SER A C 1
ATOM 1129 O O . SER A 1 142 ? -7.152 -2.75 -14.328 1 98.25 142 SER A O 1
ATOM 1131 N N . ILE A 1 143 ? -8.195 -0.779 -14.57 1 98 143 ILE A N 1
ATOM 1132 C CA . ILE A 1 143 ? -8.367 -0.528 -13.141 1 98 143 ILE A CA 1
ATOM 1133 C C . ILE A 1 143 ? -9.859 -0.513 -12.797 1 98 143 ILE A C 1
ATOM 1135 O O . ILE A 1 143 ? -10.656 0.113 -13.492 1 98 143 ILE A O 1
ATOM 1139 N N . TYR A 1 144 ? -10.156 -1.242 -11.75 1 98.06 144 TYR A N 1
ATOM 1140 C CA . TYR A 1 144 ? -11.547 -1.357 -11.312 1 98.06 144 TYR A CA 1
ATOM 1141 C C . TYR A 1 144 ? -11.703 -0.848 -9.883 1 98.06 144 TYR A C 1
ATOM 1143 O O . TYR A 1 144 ? -10.727 -0.747 -9.141 1 98.06 144 TYR A O 1
ATOM 1151 N N . SER A 1 145 ? -12.914 -0.51 -9.555 1 97.62 145 SER A N 1
ATOM 1152 C CA . SER A 1 145 ? -13.336 -0.321 -8.164 1 97.62 145 SER A CA 1
ATOM 1153 C C . SER A 1 145 ? -14.562 -1.158 -7.84 1 97.62 145 SER A C 1
ATOM 1155 O O . SER A 1 145 ? -15.305 -1.556 -8.742 1 97.62 145 SER A O 1
ATOM 1157 N N . MET A 1 146 ? -14.695 -1.445 -6.59 1 98.38 146 MET A N 1
ATOM 1158 C CA . MET A 1 146 ? -15.898 -2.082 -6.07 1 98.38 146 MET A CA 1
ATOM 1159 C C . MET A 1 146 ? -16.125 -1.707 -4.609 1 98.38 146 MET A C 1
ATOM 1161 O O . MET A 1 146 ? -15.227 -1.178 -3.953 1 98.38 146 MET A O 1
ATOM 1165 N N . ASN A 1 147 ? -17.359 -1.957 -4.207 1 97.38 147 ASN A N 1
ATOM 1166 C CA . ASN A 1 147 ? -17.609 -1.869 -2.768 1 97.38 147 ASN A CA 1
ATOM 1167 C C . ASN A 1 147 ? -16.828 -2.938 -2.006 1 97.38 147 ASN A C 1
ATOM 1169 O O . ASN A 1 147 ? -16.484 -3.979 -2.566 1 97.38 147 ASN A O 1
ATOM 1173 N N . SER A 1 148 ? -16.641 -2.695 -0.732 1 96.31 148 SER A N 1
ATOM 1174 C CA . SER A 1 148 ? -15.859 -3.609 0.088 1 96.31 148 SER A CA 1
ATOM 1175 C C . SER A 1 148 ? -16.516 -4.984 0.167 1 96.31 148 SER A C 1
ATOM 1177 O O . SER A 1 148 ? -15.852 -5.973 0.506 1 96.31 148 SER A O 1
ATOM 1179 N N . ASP A 1 149 ? -17.781 -5.082 -0.164 1 96.56 149 ASP A N 1
ATOM 1180 C CA . ASP A 1 149 ? -18.469 -6.367 -0.122 1 96.56 149 ASP A CA 1
ATOM 1181 C C . ASP A 1 149 ? -18.484 -7.031 -1.497 1 96.56 149 ASP A C 1
ATOM 1183 O O . ASP A 1 149 ? -19.109 -8.07 -1.686 1 96.56 149 ASP A O 1
ATOM 1187 N N . GLY A 1 150 ? -17.828 -6.414 -2.39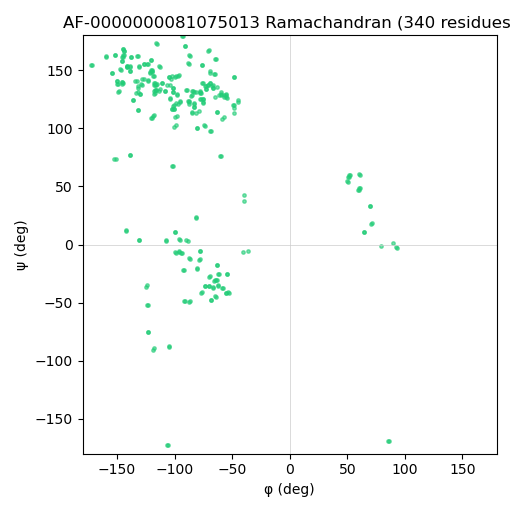8 1 98 150 GLY A N 1
ATOM 1188 C CA . GLY A 1 150 ? -17.688 -7 -3.723 1 98 150 GLY A CA 1
ATOM 1189 C C . GLY A 1 150 ? -18.766 -6.543 -4.688 1 98 150 GLY A C 1
ATOM 1190 O O . GLY A 1 150 ? -18.734 -6.887 -5.871 1 98 150 GLY A O 1
ATOM 1191 N N . SER A 1 151 ? -19.656 -5.754 -4.191 1 98.06 151 SER A N 1
ATOM 1192 C CA . SER A 1 151 ? -20.734 -5.293 -5.062 1 98.06 151 SER A CA 1
ATOM 1193 C C . SER A 1 151 ? -20.328 -4.031 -5.816 1 98.06 151 SER A C 1
ATOM 1195 O O . SER A 1 151 ? -19.312 -3.404 -5.496 1 98.06 151 SER A O 1
ATOM 1197 N N . HIS A 1 152 ? -21.062 -3.65 -6.949 1 97.88 152 HIS A N 1
ATOM 1198 C CA . HIS A 1 152 ? -20.922 -2.432 -7.738 1 97.88 152 HIS A CA 1
ATOM 1199 C C . HIS A 1 152 ? -19.531 -2.316 -8.344 1 97.88 152 HIS A C 1
ATOM 1201 O O . HIS A 1 152 ? -18.828 -1.321 -8.125 1 97.88 152 HIS A O 1
ATOM 1207 N N . ILE A 1 153 ? -19.234 -3.275 -9.125 1 97.94 153 ILE A N 1
ATOM 1208 C CA . ILE A 1 153 ? -17.969 -3.291 -9.836 1 97.94 153 ILE A CA 1
ATOM 1209 C C . ILE A 1 153 ? -18.016 -2.297 -10.992 1 97.94 153 ILE A C 1
ATOM 1211 O O . ILE A 1 153 ? -18.922 -2.342 -11.82 1 97.94 153 ILE A O 1
ATOM 1215 N N . VAL A 1 154 ? -17.062 -1.397 -11.016 1 96.81 154 VAL A N 1
ATOM 1216 C CA . VAL A 1 154 ? -17 -0.356 -12.031 1 96.81 154 VAL A CA 1
ATOM 1217 C C . VAL A 1 154 ? -15.594 -0.324 -12.633 1 96.81 154 VAL A C 1
ATOM 1219 O O . VAL A 1 154 ? -14.602 -0.311 -11.906 1 96.81 154 VAL A O 1
ATOM 1222 N N . MET A 1 155 ? -15.484 -0.355 -13.961 1 96.38 155 MET A N 1
ATOM 1223 C CA . MET A 1 155 ? -14.211 -0.091 -14.625 1 96.38 155 MET A CA 1
ATOM 1224 C C . MET A 1 155 ? -13.891 1.399 -14.609 1 96.38 155 MET A C 1
ATOM 1226 O O . MET A 1 155 ? -14.633 2.207 -15.164 1 96.38 155 MET A O 1
ATOM 1230 N N . ILE A 1 156 ? -12.812 1.745 -14.07 1 94.81 156 ILE A N 1
ATOM 1231 C CA . ILE A 1 156 ? -12.453 3.152 -13.922 1 94.81 156 ILE A CA 1
ATOM 1232 C C . ILE A 1 156 ? -11.742 3.637 -15.188 1 94.81 156 ILE A C 1
ATOM 1234 O O . ILE A 1 156 ? -12.039 4.715 -15.703 1 94.81 156 ILE A O 1
ATOM 1238 N N . ILE A 1 157 ? -10.797 2.898 -15.609 1 94.75 157 ILE A N 1
ATOM 1239 C CA . ILE A 1 157 ? -10.023 3.281 -16.781 1 94.75 157 ILE A CA 1
ATOM 1240 C C . ILE A 1 157 ? -9.43 2.035 -17.438 1 94.75 157 ILE A C 1
ATOM 1242 O O . ILE A 1 157 ? -9.094 1.067 -16.75 1 94.75 157 ILE A O 1
ATOM 1246 N N . GLN A 1 158 ? -9.273 2.033 -18.734 1 96.94 158 GLN A N 1
ATOM 1247 C CA . GLN A 1 158 ? -8.547 0.998 -19.453 1 96.94 158 GLN A CA 1
ATOM 1248 C C . GLN A 1 158 ? -7.062 1.329 -19.547 1 96.94 158 GLN A C 1
ATOM 1250 O O . GLN A 1 158 ? -6.691 2.432 -19.953 1 96.94 158 GLN A O 1
ATOM 1255 N N . VAL A 1 159 ? -6.285 0.464 -19.094 1 96.5 159 VAL A N 1
ATOM 1256 C CA . VAL A 1 159 ? -4.84 0.646 -19.125 1 96.5 159 VAL A CA 1
ATOM 1257 C C . VAL A 1 159 ? -4.152 -0.699 -19.359 1 96.5 159 VAL A C 1
ATOM 1259 O O . VAL A 1 159 ? -4.531 -1.705 -18.75 1 96.5 159 VAL A O 1
ATOM 1262 N N . GLU A 1 160 ? -3.176 -0.605 -20.156 1 95.56 160 GLU A N 1
ATOM 1263 C CA . GLU A 1 160 ? -2.469 -1.847 -20.453 1 95.56 160 GLU A CA 1
ATOM 1264 C C . GLU A 1 160 ? -1.526 -2.23 -19.312 1 95.56 160 GLU A C 1
ATOM 1266 O O . GLU A 1 160 ? -0.688 -1.429 -18.906 1 95.56 160 GLU A O 1
ATOM 1271 N N . ARG A 1 161 ? -1.671 -3.42 -18.797 1 94.5 161 ARG A N 1
ATOM 1272 C CA . ARG A 1 161 ? -0.82 -4.125 -17.844 1 94.5 161 ARG A CA 1
ATOM 1273 C C . ARG A 1 161 ? -0.509 -3.246 -16.625 1 94.5 161 ARG A C 1
ATOM 1275 O O . ARG A 1 161 ? 0.656 -3.066 -16.266 1 94.5 161 ARG A O 1
ATOM 1282 N N . PRO A 1 162 ? -1.555 -2.721 -15.977 1 97.81 162 PRO A N 1
ATOM 1283 C CA . PRO A 1 162 ? -1.286 -2.006 -14.727 1 97.81 162 PRO A CA 1
ATOM 1284 C C . PRO A 1 162 ? -0.733 -2.918 -13.633 1 97.81 162 PRO A C 1
ATOM 1286 O O . PRO A 1 162 ? -1.059 -4.105 -13.594 1 97.81 162 PRO A O 1
ATOM 1289 N N . ARG A 1 163 ? 0.112 -2.406 -12.805 1 97.62 163 ARG A N 1
ATOM 1290 C CA . ARG A 1 163 ? 0.795 -3.195 -11.781 1 97.62 163 ARG A CA 1
ATOM 1291 C C . ARG A 1 163 ? 0.441 -2.703 -10.383 1 97.62 163 ARG A C 1
ATOM 1293 O O . ARG A 1 163 ? -0.63 -3.02 -9.859 1 97.62 163 ARG A O 1
ATOM 1300 N N . ALA A 1 164 ? 1.149 -1.775 -9.828 1 98.5 164 ALA A N 1
ATOM 1301 C CA . ALA A 1 164 ? 0.93 -1.298 -8.469 1 98.5 164 ALA A CA 1
ATOM 1302 C C . ALA A 1 164 ? -0.086 -0.159 -8.445 1 98.5 164 ALA A C 1
ATOM 1304 O O . ALA A 1 164 ? -0.273 0.536 -9.445 1 98.5 164 ALA A O 1
ATOM 1305 N N . ILE A 1 165 ? -0.704 0.014 -7.344 1 98.31 165 ILE A N 1
ATOM 1306 C CA . ILE A 1 165 ? -1.707 1.056 -7.152 1 98.31 165 ILE A CA 1
ATOM 1307 C C . ILE A 1 165 ? -1.711 1.51 -5.695 1 98.31 165 ILE A C 1
ATOM 1309 O O . ILE A 1 165 ? -1.581 0.69 -4.785 1 98.31 165 ILE A O 1
ATOM 1313 N N . VAL A 1 166 ? -1.814 2.822 -5.48 1 96 166 VAL A N 1
ATOM 1314 C CA . VAL A 1 166 ? -1.928 3.395 -4.145 1 96 166 VAL A CA 1
ATOM 1315 C C . VAL A 1 166 ? -2.906 4.566 -4.164 1 96 166 VAL A C 1
ATOM 1317 O O . VAL A 1 166 ? -3.15 5.16 -5.219 1 96 166 VAL A O 1
ATOM 1320 N N . LEU A 1 167 ? -3.477 4.77 -3.057 1 91.12 167 LEU A N 1
ATOM 1321 C CA . LEU A 1 167 ? -4.398 5.887 -2.887 1 91.12 167 LEU A CA 1
ATOM 1322 C C . LEU A 1 167 ? -3.725 7.043 -2.156 1 91.12 167 LEU A C 1
ATOM 1324 O O . LEU A 1 167 ? -2.949 6.824 -1.223 1 91.12 167 LEU A O 1
ATOM 1328 N N . ASP A 1 168 ? -3.914 8.25 -2.645 1 78.69 168 ASP A N 1
ATOM 1329 C CA . ASP A 1 168 ? -3.574 9.43 -1.85 1 78.69 168 ASP A CA 1
ATOM 1330 C C . ASP A 1 168 ? -4.602 9.656 -0.745 1 78.69 168 ASP A C 1
ATOM 1332 O O . ASP A 1 168 ? -5.758 9.992 -1.023 1 78.69 168 ASP A O 1
ATOM 1336 N N . PRO A 1 169 ? -4.203 9.273 0.505 1 55.69 169 PRO A N 1
ATOM 1337 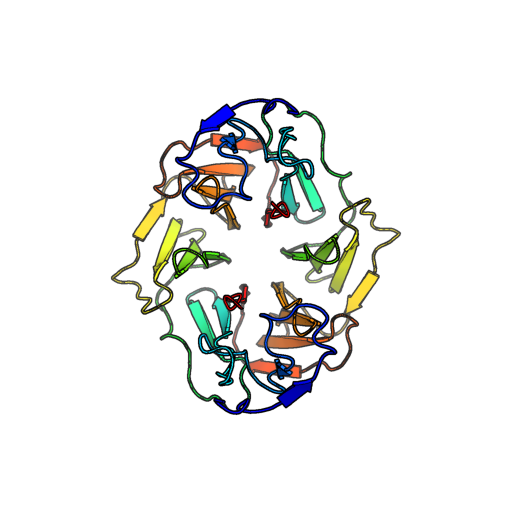C CA . PRO A 1 169 ? -5.227 9.609 1.498 1 55.69 169 PRO A CA 1
ATOM 1338 C C . PRO A 1 169 ? -5.355 11.117 1.723 1 55.69 169 PRO A C 1
ATOM 1340 O O . PRO A 1 169 ? -4.355 11.844 1.669 1 55.69 169 PRO A O 1
ATOM 1343 N N . CYS A 1 170 ? -6.352 11.758 1.037 1 53.03 170 CYS A N 1
ATOM 1344 C CA . CYS A 1 170 ? -6.516 13.164 1.392 1 53.03 170 CYS A CA 1
ATOM 1345 C C . CYS A 1 170 ? -6.473 13.352 2.904 1 53.03 170 CYS A C 1
ATOM 1347 O O . CYS A 1 170 ? -6.816 12.445 3.658 1 53.03 170 CYS A O 1
ATOM 1349 N N . ARG A 1 171 ? -5.48 14.242 3.322 1 45.06 171 ARG A N 1
ATOM 1350 C CA . ARG A 1 171 ? -5.547 14.789 4.672 1 45.06 171 ARG A CA 1
ATOM 1351 C C . ARG A 1 171 ? -6.984 15.125 5.055 1 45.06 171 ARG A C 1
ATOM 1353 O O . ARG A 1 171 ? -7.535 16.125 4.602 1 45.06 171 ARG A O 1
ATOM 1360 N N . GLY A 1 172 ? -7.969 14.281 4.617 1 35.12 172 GLY A N 1
ATOM 1361 C CA . GLY A 1 172 ? -9.094 14.859 5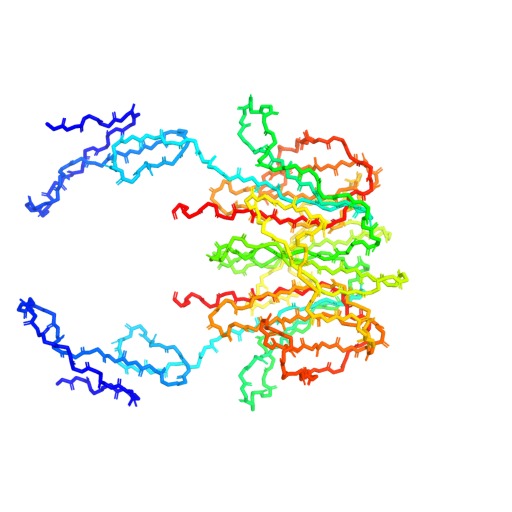.34 1 35.12 172 GLY A CA 1
ATOM 1362 C C . GLY A 1 172 ? -8.875 14.898 6.84 1 35.12 172 GLY A C 1
ATOM 1363 O O . GLY A 1 172 ? -8.008 14.203 7.367 1 35.12 172 GLY A O 1
ATOM 1364 N N . MET B 1 1 ? -22.812 34.656 10.992 1 42.25 1 MET B N 1
ATOM 1365 C CA . MET B 1 1 ? -22.516 33.219 11.094 1 42.25 1 MET B CA 1
ATOM 1366 C C . MET B 1 1 ? -22.266 32.625 9.711 1 42.25 1 MET B C 1
ATOM 1368 O O . MET B 1 1 ? -23.094 32.781 8.805 1 42.25 1 MET B O 1
ATOM 1372 N N . GLU B 1 2 ? -21.094 32.344 9.344 1 58.53 2 GLU B N 1
ATOM 1373 C CA . GLU B 1 2 ? -20.797 31.906 7.984 1 58.53 2 GLU B CA 1
ATOM 1374 C C . GLU B 1 2 ? -21.5 30.578 7.68 1 58.53 2 GLU B C 1
ATOM 1376 O O . GLU B 1 2 ? -21.547 29.688 8.523 1 58.53 2 GLU B O 1
ATOM 1381 N N . ARG B 1 3 ? -22.469 30.453 6.789 1 72.12 3 ARG B N 1
ATOM 1382 C CA . ARG B 1 3 ? -23.375 29.391 6.355 1 72.12 3 ARG B CA 1
ATOM 1383 C C . ARG B 1 3 ? -22.594 28.188 5.824 1 72.12 3 ARG B C 1
ATOM 1385 O O . ARG B 1 3 ? -21.547 28.359 5.176 1 72.12 3 ARG B O 1
ATOM 1392 N N . CYS B 1 4 ? -22.984 27.016 6.363 1 75.56 4 CYS B N 1
ATOM 1393 C CA . CYS B 1 4 ? -22.438 25.797 5.805 1 75.56 4 CYS B CA 1
ATOM 1394 C C . CYS B 1 4 ? -22.688 25.703 4.305 1 75.56 4 CYS B C 1
ATOM 1396 O O . CYS B 1 4 ? -23.797 26.016 3.84 1 75.56 4 CYS B O 1
ATOM 1398 N N . ALA B 1 5 ? -21.688 25.453 3.523 1 77.31 5 ALA B N 1
ATOM 1399 C CA . ALA B 1 5 ? -21.781 25.391 2.068 1 77.31 5 ALA B CA 1
ATOM 1400 C C . ALA B 1 5 ? -22.797 24.328 1.624 1 77.31 5 ALA B C 1
ATOM 1402 O O . ALA B 1 5 ? -23.484 24.5 0.613 1 77.31 5 ALA B O 1
ATOM 1403 N N . GLN B 1 6 ? -22.859 23.188 2.328 1 75.31 6 GLN B N 1
ATOM 1404 C CA . GLN B 1 6 ? -23.766 22.125 1.874 1 75.31 6 GLN B CA 1
ATOM 1405 C C . GLN B 1 6 ? -24.75 21.734 2.967 1 75.31 6 GLN B C 1
ATOM 1407 O O . GLN B 1 6 ? -25.938 22.062 2.891 1 75.31 6 GLN B O 1
ATOM 1412 N N . LEU B 1 7 ? -24.281 20.984 3.967 1 73 7 LEU B N 1
ATOM 1413 C CA . LEU B 1 7 ? -25.203 20.531 5 1 73 7 LEU B CA 1
ATOM 1414 C C . LEU B 1 7 ? -24.859 21.141 6.352 1 73 7 LEU B C 1
ATOM 1416 O O . LEU B 1 7 ? -23.672 21.312 6.672 1 73 7 LEU B O 1
ATOM 1420 N N . CYS B 1 8 ? -25.797 21.547 7.09 1 74.44 8 CYS B N 1
ATOM 1421 C CA . CYS B 1 8 ? -25.656 22.047 8.453 1 74.44 8 CYS B CA 1
ATOM 1422 C C . CYS B 1 8 ? -26.469 21.203 9.43 1 74.44 8 CYS B C 1
ATOM 1424 O O . CYS B 1 8 ? -27.672 21.016 9.234 1 74.44 8 CYS B O 1
ATOM 1426 N N . PHE B 1 9 ? -25.766 20.438 10.25 1 71.88 9 PHE B N 1
ATOM 1427 C CA . PHE B 1 9 ? -26.469 19.688 11.289 1 71.88 9 PHE B CA 1
ATOM 1428 C C . PHE B 1 9 ? -26.453 20.453 12.609 1 71.88 9 PHE B C 1
ATOM 1430 O O . PHE B 1 9 ? -25.422 20.953 13.031 1 71.88 9 PHE B O 1
ATOM 1437 N N . SER B 1 10 ? -27.547 20.703 13.125 1 67.88 10 SER B N 1
ATOM 1438 C CA . SER B 1 10 ? -27.703 21.359 14.422 1 67.88 10 SER B CA 1
ATOM 1439 C C . SER B 1 10 ? -27.625 20.344 15.562 1 67.88 10 SER B C 1
ATOM 1441 O O . SER B 1 10 ? -28.172 19.25 15.461 1 67.88 10 SER B O 1
ATOM 1443 N N . PHE B 1 11 ? -26.578 20.438 16.406 1 61.28 11 PHE B N 1
ATOM 1444 C CA . PHE B 1 11 ? -26.531 19.562 17.578 1 61.28 11 PHE B CA 1
ATOM 1445 C C . PHE B 1 11 ? -26.922 20.344 18.828 1 61.28 11 PHE B C 1
ATOM 1447 O O . PHE B 1 11 ? -26.703 21.562 18.906 1 61.28 11 PHE B O 1
ATOM 1454 N N . PRO B 1 12 ? -27.641 19.672 19.719 1 57.19 12 PRO B N 1
ATOM 1455 C CA . PRO B 1 12 ? -27.906 20.344 21 1 57.19 12 PRO B CA 1
ATOM 1456 C C . PRO B 1 12 ? -26.625 20.766 21.719 1 57.19 12 PRO B C 1
ATOM 1458 O O . PRO B 1 12 ? -25.609 20.047 21.656 1 57.19 12 PRO B O 1
ATOM 1461 N N . VAL B 1 13 ? -26.359 22.094 21.781 1 53.53 13 VAL B N 1
ATOM 1462 C CA . VAL B 1 13 ? -25.172 22.703 22.359 1 53.53 13 VAL B CA 1
ATOM 1463 C C . VAL B 1 13 ? -25.078 22.344 23.844 1 53.53 13 VAL B C 1
ATOM 1465 O O . VAL B 1 13 ? -25.922 22.719 24.641 1 53.53 13 VAL B O 1
ATOM 1468 N N . ASP B 1 14 ? -24.656 21.062 24.125 1 52.41 14 ASP B N 1
ATOM 1469 C CA . ASP B 1 14 ? -24.531 20.906 25.562 1 52.41 14 ASP B CA 1
ATOM 1470 C C . ASP B 1 14 ? -23.422 21.812 26.125 1 52.41 14 ASP B C 1
ATOM 1472 O O . ASP B 1 14 ? -23.297 21.953 27.328 1 52.41 14 ASP B O 1
ATOM 1476 N N . GLN B 1 15 ? -22.328 22.062 25.203 1 53.09 15 GLN B N 1
ATOM 1477 C CA . GLN B 1 15 ? -21.344 23 25.75 1 53.09 15 GLN B CA 1
ATOM 1478 C C . GLN B 1 15 ? -21.453 24.359 25.078 1 53.09 15 GLN B C 1
ATOM 1480 O O . GLN B 1 15 ? -21.719 24.469 23.891 1 53.09 15 GLN B O 1
ATOM 1485 N N . PRO B 1 16 ? -21.375 25.484 25.828 1 52.16 16 PRO B N 1
ATOM 1486 C CA . PRO B 1 16 ? -21.578 26.875 25.406 1 52.16 16 PRO B CA 1
ATOM 1487 C C . PRO B 1 16 ? -20.719 27.281 24.203 1 52.16 16 PRO B C 1
ATOM 1489 O O . PRO B 1 16 ? -21.109 28.156 23.438 1 52.16 16 PRO B O 1
ATOM 1492 N N . THR B 1 17 ? -19.453 26.859 24.141 1 53.06 17 THR B N 1
ATOM 1493 C CA . THR B 1 17 ? -18.516 27.453 23.203 1 53.06 17 THR B CA 1
ATOM 1494 C C . THR B 1 17 ? -18.594 26.75 21.844 1 53.06 17 THR B C 1
ATOM 1496 O O . THR B 1 17 ? -17.859 27.078 20.922 1 53.06 17 THR B O 1
ATOM 1499 N N . SER B 1 18 ? -19.25 25.609 21.734 1 53.75 18 SER B N 1
ATOM 1500 C CA . SER B 1 18 ? -19.281 24.969 20.422 1 53.75 18 SER B CA 1
ATOM 1501 C C . SER B 1 18 ? -20.453 25.484 19.578 1 53.75 18 S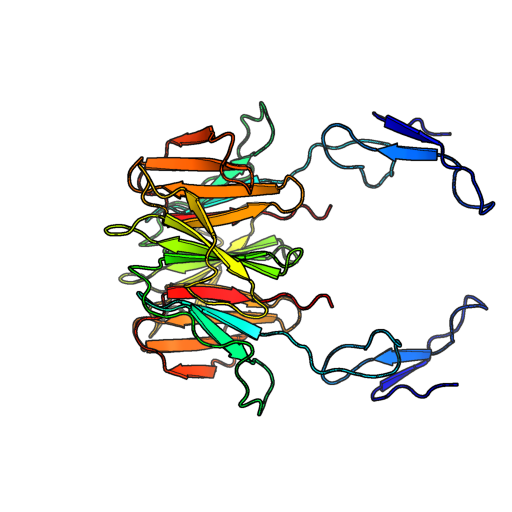ER B C 1
ATOM 1503 O O . SER B 1 18 ? -21.547 25.703 20.094 1 53.75 18 SER B O 1
ATOM 1505 N N . PRO B 1 19 ? -20.141 26.016 18.422 1 57.47 19 PRO B N 1
ATOM 1506 C CA . PRO B 1 19 ? -21.297 26.406 17.609 1 57.47 19 PRO B CA 1
ATOM 1507 C C . PRO B 1 19 ? -22.359 25.312 17.5 1 57.47 19 PRO B C 1
ATOM 1509 O O . PRO B 1 19 ? -22.016 24.125 17.547 1 57.47 19 PRO B O 1
ATOM 1512 N N . GLY B 1 20 ? -23.484 25.391 17.984 1 61.34 20 GLY B N 1
ATOM 1513 C CA . GLY B 1 20 ? -24.672 24.562 17.938 1 61.34 20 GLY B CA 1
ATOM 1514 C C . GLY B 1 20 ? -24.875 23.891 16.594 1 61.34 20 GLY B C 1
ATOM 1515 O O . GLY B 1 20 ? -25.906 23.25 16.375 1 61.34 20 GLY B O 1
ATOM 1516 N N . PHE B 1 21 ? -24.016 24.219 15.539 1 65.88 21 PHE B N 1
ATOM 1517 C CA . PHE B 1 21 ? -24.234 23.562 14.258 1 65.88 21 PHE B CA 1
ATOM 1518 C C . PHE B 1 21 ? -22.922 23.062 13.68 1 65.88 21 PHE B C 1
ATOM 1520 O O . PHE B 1 21 ? -21.844 23.578 14.008 1 65.88 21 PHE B O 1
ATOM 1527 N N . ARG B 1 22 ? -22.859 21.969 13.102 1 74.31 22 ARG B N 1
ATOM 1528 C CA . ARG B 1 22 ? -21.719 21.453 12.352 1 74.31 22 ARG B CA 1
ATOM 1529 C C . ARG B 1 22 ? -22.047 21.344 10.867 1 74.31 22 ARG B C 1
ATOM 1531 O O . ARG B 1 22 ? -23.172 20.969 10.5 1 74.31 22 ARG B O 1
ATOM 1538 N N . CYS B 1 23 ? -21.062 21.844 9.992 1 74.38 23 CYS B N 1
ATOM 1539 C CA . CYS B 1 23 ? -21.203 21.734 8.547 1 74.38 23 CYS B CA 1
ATOM 1540 C C . CYS B 1 23 ? -20.734 20.359 8.07 1 74.38 23 CYS B C 1
ATOM 1542 O O . CYS B 1 23 ? -19.797 19.781 8.617 1 74.38 23 CYS B O 1
ATOM 1544 N N . HIS B 1 24 ? -21.484 19.688 7.281 1 72.88 24 HIS B N 1
ATOM 1545 C CA . HIS B 1 24 ? -21.125 18.422 6.629 1 72.88 24 HIS B CA 1
ATOM 1546 C C . HIS B 1 24 ? -21.25 18.547 5.113 1 72.88 24 HIS B C 1
ATOM 1548 O O . HIS B 1 24 ? -22.125 19.25 4.602 1 72.88 24 HIS B O 1
ATOM 1554 N N . CYS B 1 25 ? -20.328 17.938 4.461 1 67.81 25 CYS B N 1
ATOM 1555 C CA . CYS B 1 25 ? -20.344 17.953 3.002 1 67.81 25 CYS B CA 1
ATOM 1556 C C . CYS B 1 25 ? -20.953 16.672 2.449 1 67.81 25 CYS B C 1
ATOM 1558 O O . CYS B 1 25 ? -20.547 15.578 2.811 1 67.81 25 CYS B O 1
ATOM 1560 N N . THR B 1 26 ? -21.984 16.797 1.694 1 68.56 26 THR B N 1
ATOM 1561 C CA . THR B 1 26 ? -22.547 15.641 1.008 1 68.56 26 THR B CA 1
ATOM 1562 C C . THR B 1 26 ? -21.578 15.117 -0.044 1 68.56 26 THR B C 1
ATOM 1564 O O . THR B 1 26 ? -21.578 13.93 -0.366 1 68.56 26 THR B O 1
ATOM 1567 N N . THR B 1 27 ? -20.906 16.031 -0.659 1 65.06 27 THR B N 1
ATOM 1568 C CA . THR B 1 27 ? -19.828 15.75 -1.602 1 65.06 27 THR B CA 1
ATOM 1569 C C . THR B 1 27 ? -18.578 16.547 -1.249 1 65.06 27 THR B C 1
ATOM 1571 O O . THR B 1 27 ? -18.672 17.703 -0.847 1 65.06 27 THR B O 1
ATOM 1574 N N . GLY B 1 28 ? -17.531 15.898 -1.343 1 63.34 28 GLY B N 1
ATOM 1575 C CA . GLY B 1 28 ? -16.297 16.562 -0.98 1 63.34 28 GLY B CA 1
ATOM 1576 C C . GLY B 1 28 ? -15.984 16.484 0.504 1 63.34 28 GLY B C 1
ATOM 1577 O O . GLY B 1 28 ? -16.391 15.547 1.183 1 63.34 28 GLY B O 1
ATOM 1578 N N . VAL B 1 29 ? -14.992 17.266 0.863 1 69.75 29 VAL B N 1
ATOM 1579 C CA . VAL B 1 29 ? -14.594 17.344 2.266 1 69.75 29 VAL B CA 1
ATOM 1580 C C . VAL B 1 29 ? -14.695 18.781 2.76 1 69.75 29 VAL B C 1
ATOM 1582 O O . VAL B 1 29 ? -14.594 19.734 1.973 1 69.75 29 VAL B O 1
ATOM 1585 N N . LEU B 1 30 ? -15.031 18.875 4.133 1 71.12 30 LEU B N 1
ATOM 1586 C CA . LEU B 1 30 ? -15.094 20.203 4.742 1 71.12 30 LEU B CA 1
ATOM 1587 C C . LEU B 1 30 ? -13.766 20.922 4.582 1 71.12 30 LEU B C 1
ATOM 1589 O O . LEU B 1 30 ? -12.703 20.359 4.855 1 71.12 30 LEU B O 1
ATOM 1593 N N . ALA B 1 31 ? -13.859 22.109 4.082 1 73.56 31 ALA B N 1
ATOM 1594 C CA . ALA B 1 31 ? -12.672 22.938 3.938 1 73.56 31 ALA B CA 1
ATOM 1595 C C . ALA B 1 31 ? -12.164 23.406 5.297 1 73.56 31 ALA B C 1
ATOM 1597 O O . ALA B 1 31 ? -12.766 23.109 6.328 1 73.56 31 ALA B O 1
ATOM 1598 N N . GLU B 1 32 ? -10.945 23.922 5.246 1 74.19 32 GLU B N 1
ATOM 1599 C CA . GLU B 1 32 ? -10.32 24.391 6.477 1 74.19 32 GLU B CA 1
ATOM 1600 C C . GLU B 1 32 ? -11.211 25.406 7.199 1 74.19 32 GLU B C 1
ATOM 1602 O O . GLU B 1 32 ? -11.188 25.5 8.43 1 74.19 32 GLU B O 1
ATOM 1607 N N . ASP B 1 33 ? -12.008 26.031 6.531 1 73.62 33 ASP B N 1
ATOM 1608 C CA . ASP B 1 33 ? -12.859 27.047 7.129 1 73.62 33 ASP B CA 1
ATOM 1609 C C . ASP B 1 33 ? -14.031 26.406 7.875 1 73.62 33 ASP B C 1
ATOM 1611 O O . ASP B 1 33 ? -14.836 27.109 8.492 1 73.62 33 ASP B O 1
ATOM 1615 N N . LYS B 1 34 ? -14.117 25.125 7.742 1 75.31 34 LYS B N 1
ATOM 1616 C CA . LYS B 1 34 ? -15.125 24.297 8.414 1 75.31 34 LYS B CA 1
ATOM 1617 C C . LYS B 1 34 ? -16.531 24.656 7.93 1 75.31 34 LYS B C 1
ATOM 1619 O O . LYS B 1 34 ? -17.516 24.281 8.562 1 75.31 34 LYS B O 1
ATOM 1624 N N . HIS B 1 35 ? -16.641 25.453 6.879 1 79.75 35 HIS B N 1
ATOM 1625 C CA . HIS B 1 35 ? -17.953 25.844 6.375 1 79.75 35 HIS B CA 1
ATOM 1626 C C . HIS B 1 35 ? -18.109 25.484 4.902 1 79.75 35 HIS B C 1
ATOM 1628 O O . HIS B 1 35 ? -19.203 25.109 4.465 1 79.75 35 HIS B O 1
ATOM 1634 N N . SER B 1 36 ? -17.016 25.594 4.168 1 79.56 36 SER B N 1
ATOM 1635 C CA . SER B 1 36 ? -17.062 25.297 2.738 1 79.56 36 SER B CA 1
ATOM 1636 C C . SER B 1 36 ? -16.625 23.875 2.443 1 79.56 36 SER B C 1
ATOM 1638 O O . SER B 1 36 ? -15.961 23.25 3.268 1 79.56 36 SER B O 1
ATOM 1640 N N . CYS B 1 37 ? -17.25 23.266 1.396 1 71.69 37 CYS B N 1
ATOM 1641 C CA . CYS B 1 37 ? -16.891 21.922 0.956 1 71.69 37 CYS B CA 1
ATOM 1642 C C . CYS B 1 37 ? -16.016 21.969 -0.292 1 71.69 37 CYS B C 1
ATOM 1644 O O . CYS B 1 37 ? -16.281 22.75 -1.211 1 71.69 37 CYS B O 1
ATOM 1646 N N . GLU B 1 38 ? -14.828 21.422 -0.125 1 69.75 38 GLU B N 1
ATOM 1647 C CA . GLU B 1 38 ? -13.945 21.312 -1.283 1 69.75 38 GLU B CA 1
ATOM 1648 C C . GLU B 1 38 ? -13.891 19.875 -1.798 1 69.75 38 GLU B C 1
ATOM 1650 O O . GLU B 1 38 ? -14.188 18.922 -1.059 1 69.75 38 GLU B O 1
ATOM 1655 N N . ASP B 1 39 ? -13.789 19.781 -3.109 1 62.22 39 ASP B N 1
ATOM 1656 C CA . ASP B 1 39 ? -13.664 18.438 -3.676 1 62.22 39 ASP B CA 1
ATOM 1657 C C . ASP B 1 39 ? -12.484 17.688 -3.055 1 62.22 39 ASP B C 1
ATOM 1659 O O . ASP B 1 39 ? -11.43 18.266 -2.801 1 62.22 39 ASP B O 1
ATOM 1663 N N . SER B 1 40 ? -12.953 16.453 -2.576 1 61.72 40 SER B N 1
ATOM 1664 C CA . SER B 1 40 ? -11.828 15.625 -2.135 1 61.72 40 SER B CA 1
ATOM 1665 C C . SER B 1 40 ? -10.734 15.562 -3.195 1 61.72 40 SER B C 1
ATOM 1667 O O . SER B 1 40 ? -11.023 15.422 -4.383 1 61.72 40 SER B O 1
ATOM 1669 N N . LYS B 1 41 ? -9.672 15.992 -2.816 1 69 41 LYS B N 1
ATOM 1670 C CA . LYS B 1 41 ? -8.539 16 -3.744 1 69 41 LYS B CA 1
ATOM 1671 C C . LYS B 1 41 ? -7.871 14.633 -3.814 1 69 41 LYS B C 1
ATOM 1673 O O . LYS B 1 41 ? -6.75 14.508 -4.305 1 69 41 LYS B O 1
ATOM 1678 N N . GLU B 1 42 ? -8.695 13.641 -3.439 1 76.31 42 GLU B N 1
ATOM 1679 C CA . GLU B 1 42 ? -8.117 12.305 -3.432 1 76.31 42 GLU B CA 1
ATOM 1680 C C . GLU B 1 42 ? -7.961 11.758 -4.848 1 76.31 42 GLU B C 1
ATOM 1682 O O . GLU B 1 42 ? -8.812 12 -5.707 1 76.31 42 GLU B O 1
ATOM 1687 N N . PHE B 1 43 ? -6.891 11.133 -5.078 1 89.94 43 PHE B N 1
ATOM 1688 C CA . PHE B 1 43 ? -6.668 10.508 -6.379 1 89.94 43 PHE B CA 1
ATOM 1689 C C . PHE B 1 43 ? -5.914 9.195 -6.23 1 89.94 43 PHE B C 1
ATOM 1691 O O . PHE B 1 43 ? -5.406 8.883 -5.152 1 89.94 43 PHE B O 1
ATOM 1698 N N . LEU B 1 44 ? -5.91 8.445 -7.254 1 93.25 44 LEU B N 1
ATOM 1699 C CA . LEU B 1 44 ? -5.188 7.18 -7.352 1 93.25 44 LEU B CA 1
ATOM 1700 C C . LEU B 1 44 ? -3.873 7.359 -8.102 1 93.25 44 LEU B C 1
ATOM 1702 O O . LEU B 1 44 ? -3.789 8.172 -9.023 1 93.25 44 LEU B O 1
ATOM 1706 N N . VAL B 1 45 ? -2.896 6.645 -7.676 1 96.38 45 VAL B N 1
ATOM 1707 C CA . VAL B 1 45 ? -1.657 6.488 -8.43 1 96.38 45 VAL B CA 1
ATOM 1708 C C . VAL B 1 45 ? -1.469 5.023 -8.812 1 96.38 45 VAL B C 1
ATOM 1710 O O . VAL B 1 45 ? -1.696 4.125 -8 1 96.38 45 VAL B O 1
ATOM 1713 N N . TYR B 1 46 ? -1.149 4.781 -10.039 1 97.62 46 TYR B N 1
ATOM 1714 C CA . TYR B 1 46 ? -0.879 3.412 -10.477 1 97.62 46 TYR B CA 1
ATOM 1715 C C . TYR B 1 46 ? 0.33 3.363 -11.398 1 97.62 46 TYR B C 1
ATOM 1717 O O . TYR B 1 46 ? 0.746 4.391 -11.945 1 97.62 46 TYR B O 1
ATOM 1725 N N . THR B 1 47 ? 0.847 2.166 -11.516 1 98.5 47 THR B N 1
ATOM 1726 C CA . THR B 1 47 ? 2.016 2.01 -12.375 1 98.5 47 THR B CA 1
ATOM 1727 C C . THR B 1 47 ? 1.731 1.016 -13.5 1 98.5 47 THR B C 1
ATOM 1729 O O . THR B 1 47 ? 0.863 0.151 -13.359 1 98.5 47 THR B O 1
ATOM 1732 N N . THR B 1 48 ? 2.369 1.228 -14.562 1 98.06 48 THR B N 1
ATOM 1733 C CA . THR B 1 48 ? 2.641 0.193 -15.555 1 98.06 48 THR B CA 1
ATOM 1734 C C . THR B 1 48 ? 4.109 -0.225 -15.508 1 98.06 48 THR B C 1
ATOM 1736 O O . THR B 1 48 ? 4.852 0.186 -14.617 1 98.06 48 THR B O 1
ATOM 1739 N N . ARG B 1 49 ? 4.492 -1.055 -16.484 1 97.62 49 ARG B N 1
ATOM 1740 C CA . ARG B 1 49 ? 5.883 -1.499 -16.5 1 97.62 49 ARG B CA 1
ATOM 1741 C C . ARG B 1 49 ? 6.832 -0.318 -16.672 1 97.62 49 ARG B C 1
ATOM 1743 O O . ARG B 1 49 ? 7.965 -0.349 -16.188 1 97.62 49 ARG B O 1
ATOM 1750 N N . THR B 1 50 ? 6.277 0.792 -17.312 1 98.44 50 THR B N 1
ATOM 1751 C CA . THR B 1 50 ? 7.242 1.808 -17.719 1 98.44 50 THR B CA 1
ATOM 1752 C C . THR B 1 50 ? 6.789 3.193 -17.266 1 98.44 50 THR B C 1
ATOM 1754 O O . THR B 1 50 ? 7.43 4.195 -17.594 1 98.44 50 THR B O 1
ATOM 1757 N N . GLU B 1 51 ? 5.68 3.242 -16.531 1 98.56 51 GLU B N 1
ATOM 1758 C CA . GLU B 1 51 ? 5.137 4.566 -16.234 1 98.56 51 GLU B CA 1
ATOM 1759 C C . GLU B 1 51 ? 4.496 4.605 -14.852 1 98.56 51 GLU B C 1
ATOM 1761 O O . GLU B 1 51 ? 4.082 3.574 -14.32 1 98.56 51 GLU B O 1
ATOM 1766 N N . ILE B 1 52 ? 4.387 5.809 -14.305 1 98.31 52 ILE B N 1
ATOM 1767 C CA . ILE B 1 52 ? 3.568 6.145 -13.148 1 98.31 52 ILE B CA 1
ATOM 1768 C C . ILE B 1 52 ? 2.484 7.141 -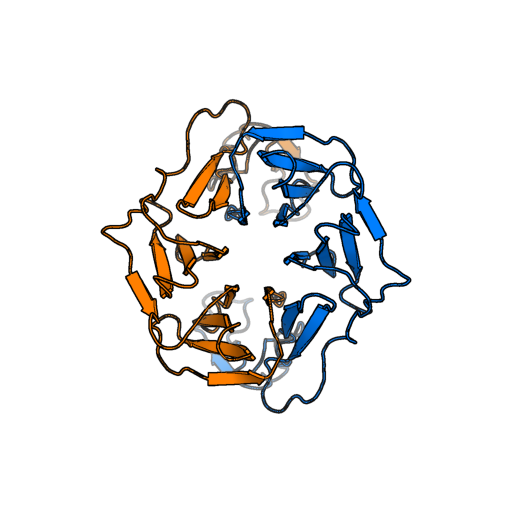13.547 1 98.31 52 ILE B C 1
ATOM 1770 O O . ILE B 1 52 ? 2.781 8.18 -14.141 1 98.31 52 ILE B O 1
ATOM 1774 N N . HIS B 1 53 ? 1.254 6.84 -13.18 1 96.94 53 HIS B N 1
ATOM 1775 C CA . HIS B 1 53 ? 0.096 7.637 -13.57 1 96.94 53 HIS B CA 1
ATOM 1776 C C . HIS B 1 53 ? -0.684 8.109 -12.344 1 96.94 53 HIS B C 1
ATOM 1778 O O . HIS B 1 53 ? -0.62 7.48 -11.289 1 96.94 53 HIS B O 1
ATOM 1784 N N . SER B 1 54 ? -1.398 9.203 -12.508 1 94.56 54 SER B N 1
ATOM 1785 C CA . SER B 1 54 ? -2.389 9.641 -11.531 1 94.56 54 SER B CA 1
ATOM 1786 C C . SER B 1 54 ? -3.787 9.68 -12.133 1 94.56 54 SER B C 1
ATOM 1788 O O . SER B 1 54 ? -3.941 9.938 -13.336 1 94.56 54 SER B O 1
ATOM 1790 N N . LEU B 1 55 ? -4.707 9.367 -11.344 1 92.19 55 LEU B N 1
ATOM 1791 C CA . LEU B 1 55 ? -6.098 9.32 -11.781 1 92.19 55 LEU B CA 1
ATOM 1792 C C . LEU B 1 55 ? -7.016 9.969 -10.758 1 92.19 55 LEU B C 1
ATOM 1794 O O . LEU B 1 55 ? -7.051 9.547 -9.594 1 92.19 55 LEU B O 1
ATOM 1798 N N . SER B 1 56 ? -7.812 10.961 -11.164 1 87.44 56 SER B N 1
ATOM 1799 C CA . SER B 1 56 ? -8.789 11.594 -10.281 1 87.44 56 SER B CA 1
ATOM 1800 C C . SER B 1 56 ? -9.977 10.672 -10.023 1 87.44 56 SER B C 1
ATOM 1802 O O . SER B 1 56 ? -10.461 10 -10.938 1 87.44 56 SER B O 1
ATOM 1804 N N . LEU B 1 57 ? -10.414 10.602 -8.766 1 81.94 57 LEU B N 1
ATOM 1805 C CA . LEU B 1 57 ? -11.57 9.781 -8.43 1 81.94 57 LEU B CA 1
ATOM 1806 C C . LEU B 1 57 ? -12.844 10.625 -8.398 1 81.94 57 LEU B C 1
ATOM 1808 O O . LEU B 1 57 ? -13.93 10.109 -8.117 1 81.94 57 LEU B O 1
ATOM 1812 N N . LEU B 1 58 ? -12.734 11.859 -8.547 1 74.31 58 LEU B N 1
ATOM 1813 C CA . LEU B 1 58 ? -13.922 12.711 -8.633 1 74.31 58 LEU B CA 1
ATOM 1814 C C . LEU B 1 58 ? -14.648 12.5 -9.953 1 74.31 58 LEU B C 1
ATOM 1816 O O . LEU B 1 58 ? -14.023 12.438 -11.008 1 74.31 58 LEU B O 1
ATOM 1820 N N . PRO B 1 59 ? -15.93 12.461 -9.68 1 61.72 59 PRO B N 1
ATOM 1821 C CA . PRO B 1 59 ? -16.734 12.336 -10.898 1 61.72 59 PRO B CA 1
ATOM 1822 C C . PRO B 1 59 ? -16.625 13.555 -11.812 1 61.72 59 PRO B C 1
ATOM 1824 O O . PRO B 1 59 ? -16.422 14.672 -11.328 1 61.72 59 PRO B O 1
ATOM 1827 N N . LYS B 1 60 ? -16.344 13.367 -12.906 1 63.03 60 LYS B N 1
ATOM 1828 C CA . LYS B 1 60 ? -16.391 14.375 -13.961 1 63.03 60 LYS B CA 1
ATOM 1829 C C . LYS B 1 60 ? -15.055 15.117 -14.07 1 63.03 60 LYS B C 1
ATOM 1831 O O . LYS B 1 60 ? -14.938 16.078 -14.828 1 63.03 60 LYS B O 1
ATOM 1836 N N . SER B 1 61 ? -14.203 14.617 -13.195 1 63.62 61 SER B N 1
ATOM 1837 C CA . SER B 1 61 ? -12.914 15.281 -13.344 1 63.62 61 SER B CA 1
ATOM 1838 C C . SER B 1 61 ? -12.109 14.672 -14.492 1 63.62 61 SER B C 1
ATOM 1840 O O . SER B 1 61 ? -11.984 13.445 -14.586 1 63.62 61 SER B O 1
ATOM 1842 N N . TYR B 1 62 ? -11.922 15.469 -15.492 1 64.62 62 TYR B N 1
ATOM 1843 C CA . TYR B 1 62 ? -11.055 15.031 -16.578 1 64.62 62 TYR B CA 1
ATOM 1844 C C . TYR B 1 62 ? -9.602 15.406 -16.312 1 64.62 62 TYR B C 1
ATOM 1846 O O . TYR B 1 62 ? -8.719 15.094 -17.109 1 64.62 62 TYR B O 1
ATOM 1854 N N . ASN B 1 63 ? -9.484 15.938 -15.234 1 76.38 63 ASN B N 1
ATOM 1855 C CA . ASN B 1 63 ? -8.125 16.391 -14.938 1 76.38 63 ASN B CA 1
ATOM 1856 C C . ASN B 1 63 ? -7.312 15.289 -14.25 1 76.38 63 ASN B C 1
ATOM 1858 O O . ASN B 1 63 ? -7.832 14.57 -13.398 1 76.38 63 ASN B O 1
ATOM 1862 N N . VAL B 1 64 ? -6.113 15.18 -14.836 1 85.5 64 VAL B N 1
ATOM 1863 C CA . VAL B 1 64 ? -5.16 14.281 -14.195 1 85.5 64 VAL B CA 1
ATOM 1864 C C . VAL B 1 64 ? -4.422 15.023 -13.078 1 85.5 64 VAL B C 1
ATOM 1866 O O . VAL B 1 64 ? -3.92 16.125 -13.289 1 85.5 64 VAL B O 1
ATOM 1869 N N . PRO B 1 65 ? -4.379 14.461 -11.891 1 87.75 65 PRO B N 1
ATOM 1870 C CA . PRO B 1 65 ? -3.75 15.148 -10.758 1 87.75 65 PRO B CA 1
ATOM 1871 C C . PRO B 1 65 ? -2.305 15.555 -11.047 1 87.75 65 PRO B C 1
ATOM 1873 O O . PRO B 1 65 ? -1.862 16.625 -10.625 1 87.75 65 PRO B O 1
ATOM 1876 N N . PHE B 1 66 ? -1.507 14.688 -11.703 1 92.19 66 PHE B N 1
ATOM 1877 C CA . PHE B 1 66 ? -0.173 15.055 -12.164 1 92.19 66 PHE B CA 1
ATOM 1878 C C . PHE B 1 66 ? 0.152 14.359 -13.484 1 92.19 66 PHE B C 1
ATOM 1880 O O . PHE B 1 66 ? -0.46 13.344 -13.82 1 92.19 66 PHE B O 1
ATOM 1887 N N . ASP B 1 67 ? 1.186 14.953 -14.164 1 94.12 67 ASP B N 1
ATOM 1888 C CA . ASP B 1 67 ? 1.583 14.375 -15.445 1 94.12 67 ASP B CA 1
ATOM 1889 C C . ASP B 1 67 ? 2.248 13.016 -15.258 1 94.12 67 ASP B C 1
ATOM 1891 O O . ASP B 1 67 ? 2.943 12.797 -14.266 1 94.12 67 ASP B O 1
ATOM 1895 N N . THR B 1 68 ? 2.049 12.18 -16.281 1 96.69 68 THR B N 1
ATOM 1896 C CA . THR B 1 68 ? 2.623 10.836 -16.281 1 96.69 68 THR B CA 1
ATOM 1897 C C . THR B 1 68 ? 4.145 10.898 -16.234 1 96.69 68 THR B C 1
ATOM 1899 O O . THR B 1 68 ? 4.762 11.688 -16.953 1 96.69 68 THR B O 1
ATOM 1902 N N . VAL B 1 69 ? 4.77 10.172 -15.297 1 98.44 69 VAL B N 1
ATOM 1903 C CA . VAL B 1 69 ? 6.211 9.938 -15.328 1 98.44 69 VAL B CA 1
ATOM 1904 C C . VAL B 1 69 ? 6.527 8.773 -16.266 1 98.44 69 VAL B C 1
ATOM 1906 O O . VAL B 1 69 ? 6.148 7.633 -16 1 98.44 69 VAL B O 1
ATOM 1909 N N . SER B 1 70 ? 7.293 8.992 -17.328 1 98.06 70 SER B N 1
ATOM 1910 C CA . SER B 1 70 ? 7.516 7.984 -18.359 1 98.06 70 SER B CA 1
ATOM 1911 C C . SER B 1 70 ? 8.977 7.562 -18.422 1 98.06 70 SER B C 1
ATOM 1913 O O . SER B 1 70 ? 9.797 8.023 -17.609 1 98.06 70 SER B O 1
ATOM 1915 N N . ASP B 1 71 ? 9.219 6.59 -19.203 1 98.06 71 ASP B N 1
ATOM 1916 C CA . ASP B 1 71 ? 10.562 6.105 -19.516 1 98.06 71 ASP B CA 1
ATOM 1917 C C . ASP B 1 71 ? 11.188 5.418 -18.312 1 98.06 71 ASP B C 1
ATOM 1919 O O . ASP B 1 71 ? 12.367 5.613 -18.016 1 98.06 71 ASP B O 1
ATOM 1923 N N . LEU B 1 72 ? 10.406 4.82 -17.578 1 98.5 72 LEU B N 1
ATOM 1924 C CA . LEU B 1 72 ? 10.875 3.949 -16.516 1 98.5 72 LEU B CA 1
ATOM 1925 C C . LEU B 1 72 ? 11.031 2.514 -17.016 1 98.5 72 LEU B C 1
ATOM 1927 O O . LEU B 1 72 ? 10.727 2.215 -18.172 1 98.5 72 LEU B O 1
ATOM 1931 N N . THR B 1 73 ? 11.633 1.729 -16.141 1 98.25 73 THR B N 1
ATOM 1932 C CA . THR B 1 73 ? 11.891 0.351 -16.547 1 98.25 73 THR B CA 1
ATOM 1933 C C . THR B 1 73 ? 11.43 -0.621 -15.453 1 98.25 73 THR B C 1
ATOM 1935 O O . THR B 1 73 ? 11.969 -0.618 -14.344 1 98.25 73 THR B O 1
ATOM 1938 N N . ASN B 1 74 ? 10.438 -1.458 -15.766 1 98.19 74 ASN B N 1
ATOM 1939 C CA . ASN B 1 74 ? 9.961 -2.553 -14.922 1 98.19 74 ASN B CA 1
ATOM 1940 C C . ASN B 1 74 ? 9.641 -2.072 -13.508 1 98.19 74 ASN B C 1
ATOM 1942 O O . ASN B 1 74 ? 10.164 -2.607 -12.531 1 98.19 74 ASN B O 1
ATOM 1946 N N . VAL B 1 75 ? 8.695 -1.125 -13.43 1 98.69 75 VAL B N 1
ATOM 1947 C CA . VAL B 1 75 ? 8.203 -0.629 -12.148 1 98.69 75 VAL B CA 1
ATOM 1948 C C . VAL B 1 75 ? 7.32 -1.686 -11.484 1 98.69 75 VAL B C 1
ATOM 1950 O O . VAL B 1 75 ? 6.441 -2.26 -12.133 1 98.69 75 VAL B O 1
ATOM 1953 N N . VAL B 1 76 ? 7.547 -1.923 -10.211 1 97.75 76 VAL B N 1
ATOM 1954 C CA . VAL B 1 76 ? 6.797 -3.004 -9.578 1 97.75 76 VAL B CA 1
ATOM 1955 C C . VAL B 1 76 ? 6.035 -2.465 -8.367 1 97.75 76 VAL B C 1
ATOM 1957 O O . VAL B 1 76 ? 4.832 -2.703 -8.227 1 97.75 76 VAL B O 1
ATOM 1960 N N . GLY B 1 77 ? 6.703 -1.772 -7.449 1 98.38 77 GLY B N 1
ATOM 1961 C CA . GLY B 1 77 ? 6.082 -1.262 -6.234 1 98.38 77 GLY B CA 1
ATOM 1962 C C . GLY B 1 77 ? 6.008 0.253 -6.195 1 98.38 77 GLY B C 1
ATOM 1963 O O . GLY B 1 77 ? 6.848 0.937 -6.785 1 98.38 77 GLY B O 1
ATOM 1964 N N . ILE B 1 78 ? 5.035 0.728 -5.473 1 98.31 78 ILE B N 1
ATOM 1965 C CA . ILE B 1 78 ? 4.898 2.164 -5.258 1 98.31 78 ILE B CA 1
ATOM 1966 C C . ILE B 1 78 ? 4.246 2.422 -3.9 1 98.31 78 ILE B C 1
ATOM 1968 O O . ILE B 1 78 ? 3.379 1.66 -3.467 1 98.31 78 ILE B O 1
ATOM 1972 N N . TYR B 1 79 ? 4.723 3.43 -3.221 1 96.69 79 TYR B N 1
ATOM 1973 C CA . TYR B 1 79 ? 4.203 3.92 -1.949 1 96.69 79 TYR B CA 1
ATOM 1974 C C . TYR B 1 79 ? 4.023 5.434 -1.979 1 96.69 79 TYR B C 1
ATOM 1976 O O . TYR B 1 79 ? 4.879 6.156 -2.496 1 96.69 79 TYR B O 1
ATOM 1984 N N . PHE B 1 80 ? 2.918 5.883 -1.496 1 94.38 80 PHE B N 1
ATOM 1985 C CA . PHE B 1 80 ? 2.674 7.316 -1.398 1 94.38 80 PHE B CA 1
ATOM 1986 C C . PHE B 1 80 ? 2.969 7.82 0.009 1 94.38 80 PHE B C 1
ATOM 1988 O O . PHE B 1 80 ? 2.25 7.492 0.956 1 94.38 80 PHE B O 1
ATOM 1995 N N . ASP B 1 81 ? 4.012 8.578 0.109 1 91.19 81 ASP B N 1
ATOM 1996 C CA . ASP B 1 81 ? 4.312 9.281 1.349 1 91.19 81 ASP B CA 1
ATOM 1997 C C . ASP B 1 81 ? 3.475 10.555 1.471 1 91.19 81 ASP B C 1
ATOM 1999 O O . ASP B 1 81 ? 3.861 11.609 0.966 1 91.19 81 ASP B O 1
ATOM 2003 N N . TYR B 1 82 ? 2.506 10.438 2.193 1 81 82 TYR B N 1
ATOM 2004 C CA . TYR B 1 82 ? 1.523 11.508 2.279 1 81 82 TYR B CA 1
ATOM 2005 C C . TYR B 1 82 ? 2.104 12.719 3.002 1 81 82 TYR B C 1
ATOM 2007 O O . TYR B 1 82 ? 1.771 13.867 2.68 1 81 82 TYR B O 1
ATOM 2015 N N . THR B 1 83 ? 2.906 12.445 3.967 1 81.62 83 THR B N 1
ATOM 2016 C CA . THR B 1 83 ? 3.467 13.531 4.77 1 81.62 83 THR B CA 1
ATOM 2017 C C . THR B 1 83 ? 4.367 14.422 3.924 1 81.62 83 THR B C 1
ATOM 2019 O O . THR B 1 83 ? 4.234 15.648 3.941 1 81.62 83 THR B O 1
ATOM 2022 N N . ASN B 1 84 ? 5.16 13.852 3.16 1 87 84 ASN B N 1
ATOM 2023 C CA . ASN B 1 84 ? 6.125 14.625 2.383 1 87 84 ASN B CA 1
ATOM 2024 C C . ASN B 1 84 ? 5.656 14.82 0.944 1 87 84 ASN B C 1
ATOM 2026 O O . ASN B 1 84 ? 6.297 15.539 0.172 1 87 84 ASN B O 1
ATOM 2030 N N . LYS B 1 85 ? 4.539 14.156 0.616 1 88.94 85 LYS B N 1
ATOM 2031 C CA . LYS B 1 85 ? 3.967 14.234 -0.724 1 88.94 85 LYS B CA 1
ATOM 2032 C C . LYS B 1 85 ? 4.949 13.727 -1.774 1 88.94 85 LYS B C 1
ATOM 2034 O O . LYS B 1 85 ? 5.188 14.391 -2.785 1 88.94 85 LYS B O 1
ATOM 2039 N N . ASP B 1 86 ? 5.512 12.562 -1.497 1 94.75 86 ASP B N 1
ATOM 2040 C CA . ASP B 1 86 ? 6.422 11.875 -2.406 1 94.75 86 ASP B CA 1
ATOM 2041 C C . ASP B 1 86 ? 5.875 10.508 -2.811 1 94.75 86 ASP B C 1
ATOM 2043 O O . ASP B 1 86 ? 5.172 9.859 -2.031 1 94.75 86 ASP B O 1
ATOM 2047 N N . LEU B 1 87 ? 6.254 10.188 -4.004 1 97.12 87 LEU B N 1
ATOM 2048 C CA . LEU B 1 87 ? 6.055 8.82 -4.477 1 97.12 87 LEU B CA 1
ATOM 2049 C C . LEU B 1 87 ? 7.355 8.023 -4.422 1 97.12 87 LEU B C 1
ATOM 2051 O O . LEU B 1 87 ? 8.352 8.422 -5.027 1 97.12 87 LEU B O 1
ATOM 2055 N N . ILE B 1 88 ? 7.387 7.031 -3.645 1 98.44 88 ILE B N 1
ATOM 2056 C CA . ILE B 1 88 ? 8.523 6.121 -3.594 1 98.44 88 ILE B CA 1
ATOM 2057 C C . ILE B 1 88 ? 8.203 4.848 -4.371 1 98.44 88 ILE B C 1
ATOM 2059 O O . ILE B 1 88 ? 7.133 4.258 -4.191 1 98.44 88 ILE B O 1
ATOM 2063 N N . PHE B 1 89 ? 9.148 4.453 -5.25 1 98.81 89 PHE B N 1
ATOM 2064 C CA . PHE B 1 89 ? 8.797 3.32 -6.098 1 98.81 89 PHE B CA 1
ATOM 2065 C C . PHE B 1 89 ? 10.016 2.441 -6.359 1 98.81 89 PHE B C 1
ATOM 2067 O O . PHE B 1 89 ? 11.141 2.84 -6.074 1 98.81 89 PHE B O 1
ATOM 2074 N N . THR B 1 90 ? 9.75 1.25 -6.809 1 98.94 90 THR B N 1
ATOM 2075 C CA . THR B 1 90 ? 10.797 0.274 -7.078 1 98.94 90 THR B CA 1
ATOM 2076 C C . THR B 1 90 ? 10.812 -0.104 -8.555 1 98.94 90 THR B C 1
ATOM 2078 O O . THR B 1 90 ? 9.758 -0.22 -9.188 1 98.94 90 THR B O 1
ATOM 2081 N N . GLN B 1 91 ? 11.969 -0.224 -9.102 1 98.81 91 GLN B N 1
ATOM 2082 C CA . GLN B 1 91 ? 12.227 -0.852 -10.398 1 98.81 91 GLN B CA 1
ATOM 2083 C C . GLN B 1 91 ? 13.094 -2.098 -10.242 1 98.81 91 GLN B C 1
ATOM 2085 O O . GLN B 1 91 ? 14.102 -2.074 -9.523 1 98.81 91 GLN B O 1
ATOM 2090 N N . ILE B 1 92 ? 12.68 -3.154 -10.883 1 98.56 92 ILE B N 1
ATOM 2091 C CA . ILE B 1 92 ? 13.5 -4.359 -10.898 1 98.56 92 ILE B CA 1
ATOM 2092 C C . ILE B 1 92 ? 14.398 -4.355 -12.133 1 98.56 92 ILE B C 1
ATOM 2094 O O . ILE B 1 92 ? 14.422 -3.385 -12.891 1 98.56 92 ILE B O 1
ATOM 2098 N N . ARG B 1 93 ? 15.203 -5.465 -12.172 1 98 93 ARG B N 1
ATOM 2099 C CA . ARG B 1 93 ? 16.141 -5.574 -13.281 1 98 93 ARG B CA 1
ATOM 2100 C C . ARG B 1 93 ? 15.453 -5.297 -14.609 1 98 93 ARG B C 1
ATOM 2102 O O . ARG B 1 93 ? 14.266 -5.594 -14.773 1 98 93 ARG B O 1
ATOM 2109 N N . PRO B 1 94 ? 16.156 -4.633 -15.578 1 97.88 94 PRO B N 1
ATOM 2110 C CA . PRO B 1 94 ? 17.594 -4.445 -15.617 1 97.88 94 PRO B CA 1
ATOM 2111 C C . PRO B 1 94 ? 18.047 -3.137 -14.961 1 97.88 94 PRO B C 1
ATOM 2113 O O . PRO B 1 94 ? 19.219 -2.977 -14.633 1 97.88 94 PRO B O 1
ATOM 2116 N N . ASP B 1 95 ? 17.234 -2.096 -14.797 1 98.06 95 ASP B N 1
ATOM 2117 C CA . ASP B 1 95 ? 17.562 -0.802 -14.211 1 98.06 95 ASP B CA 1
ATOM 2118 C C . ASP B 1 95 ? 17.062 -0.703 -12.773 1 98.06 95 ASP B C 1
ATOM 2120 O O . ASP B 1 95 ? 16.219 0.151 -12.461 1 98.06 95 ASP B O 1
ATOM 2124 N N . THR B 1 96 ? 17.672 -1.495 -11.969 1 98.56 96 THR B N 1
ATOM 2125 C CA . THR B 1 96 ? 17.188 -1.653 -10.602 1 98.56 96 THR B CA 1
ATOM 2126 C C . THR B 1 96 ? 17.375 -0.359 -9.812 1 98.56 96 THR B C 1
ATOM 2128 O O . THR B 1 96 ? 18.406 0.293 -9.906 1 98.56 96 THR B O 1
ATOM 2131 N N . LYS B 1 97 ? 16.281 -0.025 -9.039 1 98.81 97 LYS B N 1
ATOM 2132 C CA . LYS B 1 97 ? 16.453 1.106 -8.133 1 98.81 97 LYS B CA 1
ATOM 2133 C C . LYS B 1 97 ? 15.258 1.255 -7.195 1 98.81 97 LYS B C 1
ATOM 2135 O O . LYS B 1 97 ? 14.164 0.776 -7.5 1 98.81 97 LYS B O 1
ATOM 2140 N N . ILE B 1 98 ? 15.453 1.8 -6.137 1 98.94 98 ILE B N 1
ATOM 2141 C CA . ILE B 1 98 ? 14.477 2.494 -5.305 1 98.94 98 ILE B CA 1
ATOM 2142 C C . ILE B 1 98 ? 14.664 4.004 -5.445 1 98.94 98 ILE B C 1
ATOM 2144 O O . ILE B 1 98 ? 15.766 4.52 -5.258 1 98.94 98 ILE B O 1
ATOM 2148 N N . ALA B 1 99 ? 13.555 4.652 -5.801 1 98.94 99 ALA B N 1
ATOM 2149 C CA . ALA B 1 99 ? 13.641 6.082 -6.082 1 98.94 99 ALA B CA 1
ATOM 2150 C C . ALA B 1 99 ? 12.383 6.812 -5.625 1 98.94 99 ALA B C 1
ATOM 2152 O O . ALA B 1 99 ? 11.398 6.18 -5.242 1 98.94 99 ALA B O 1
ATOM 2153 N N . LYS B 1 100 ? 12.492 8.125 -5.617 1 98.5 100 LYS B N 1
ATOM 2154 C CA . LYS B 1 100 ? 11.305 8.906 -5.285 1 98.5 100 LYS B CA 1
ATOM 2155 C C . LYS B 1 100 ? 11.18 10.125 -6.195 1 98.5 100 LYS B C 1
ATOM 2157 O O . LYS B 1 100 ? 12.188 10.641 -6.695 1 98.5 100 LYS B O 1
ATOM 2162 N N . VAL B 1 101 ? 9.961 10.508 -6.426 1 98.06 101 VAL B N 1
ATOM 2163 C CA . VAL B 1 101 ? 9.594 11.742 -7.117 1 98.06 101 VAL B CA 1
ATOM 2164 C C . VAL B 1 101 ? 8.539 12.492 -6.312 1 98.06 101 VAL B C 1
ATOM 2166 O O . VAL B 1 101 ? 7.773 11.883 -5.559 1 98.06 101 VAL B O 1
ATOM 2169 N N . SER B 1 102 ? 8.523 13.812 -6.492 1 95.5 102 SER B N 1
ATOM 2170 C CA . SER B 1 102 ? 7.473 14.602 -5.848 1 95.5 102 SER B CA 1
ATOM 2171 C C . SER B 1 102 ? 6.113 14.328 -6.48 1 95.5 102 SER B C 1
ATOM 2173 O O . SER B 1 102 ? 6.004 14.203 -7.703 1 95.5 102 SER B O 1
ATOM 2175 N N . SER B 1 103 ? 5.09 14.227 -5.66 1 91.12 103 SER B N 1
ATOM 2176 C CA . SER B 1 103 ? 3.76 14 -6.211 1 91.12 103 SER B CA 1
ATOM 2177 C C . SER B 1 103 ? 3.162 15.281 -6.766 1 91.12 103 SER B C 1
ATOM 2179 O O . SER B 1 103 ? 2.17 15.25 -7.496 1 91.12 103 SER B O 1
ATOM 2181 N N . SER B 1 104 ? 3.754 16.406 -6.461 1 89.88 104 SER B N 1
ATOM 2182 C CA . SER B 1 104 ? 3.24 17.688 -6.941 1 89.88 104 SER B CA 1
ATOM 2183 C C . SER B 1 104 ? 3.59 17.906 -8.414 1 89.88 104 SER B C 1
ATOM 2185 O O . SER B 1 104 ? 2.795 18.469 -9.164 1 89.88 104 SER B O 1
ATOM 2187 N N . ASN B 1 105 ? 4.711 17.562 -8.742 1 92.38 105 ASN B N 1
ATOM 2188 C CA . ASN B 1 105 ? 5.199 17.672 -10.109 1 92.38 105 ASN B CA 1
ATOM 2189 C C . ASN B 1 105 ? 6.27 16.625 -10.414 1 92.38 105 ASN B C 1
ATOM 2191 O O . ASN B 1 105 ? 7.434 16.969 -10.617 1 92.38 105 ASN B O 1
ATOM 2195 N N . PRO B 1 106 ? 5.762 15.406 -10.555 1 95.38 106 PRO B N 1
ATOM 2196 C CA . PRO B 1 106 ? 6.75 14.344 -10.734 1 95.38 106 PRO B CA 1
ATOM 2197 C C . PRO B 1 106 ? 7.312 14.289 -12.156 1 95.38 106 PRO B C 1
ATOM 2199 O O . PRO B 1 106 ? 6.551 14.344 -13.125 1 95.38 106 PRO B O 1
ATOM 2202 N N . THR B 1 107 ? 8.617 14.227 -12.266 1 95.88 107 THR B N 1
ATOM 2203 C CA . THR B 1 107 ? 9.305 13.992 -13.531 1 95.88 107 THR B CA 1
ATOM 2204 C C . THR B 1 107 ? 10.508 13.086 -13.328 1 95.88 107 THR B C 1
ATOM 2206 O O . THR B 1 107 ? 11.07 13.023 -12.234 1 95.88 107 THR B O 1
ATOM 2209 N N . LYS B 1 108 ? 10.828 12.43 -14.367 1 96.81 108 LYS B N 1
ATOM 2210 C CA . LYS B 1 108 ? 12.008 11.578 -14.312 1 96.81 108 LYS B CA 1
ATOM 2211 C C . LYS B 1 108 ? 13.266 12.406 -14.047 1 96.81 108 LYS B C 1
ATOM 2213 O O . LYS B 1 108 ? 14.172 11.961 -13.336 1 96.81 108 LYS B O 1
ATOM 2218 N N . GLU B 1 109 ? 13.344 13.578 -14.555 1 96.31 109 GLU B N 1
ATOM 2219 C CA . GLU B 1 109 ? 14.508 14.453 -14.438 1 96.31 109 GLU B CA 1
ATOM 2220 C C . GLU B 1 109 ? 14.75 14.844 -12.984 1 96.31 109 GLU B C 1
ATOM 2222 O O . GLU B 1 109 ? 15.898 15.047 -12.57 1 96.31 109 GLU B O 1
ATOM 2227 N N . LYS B 1 110 ? 13.734 14.93 -12.234 1 96.94 110 LYS B N 1
ATOM 2228 C CA . LYS B 1 110 ? 13.844 15.375 -10.844 1 96.94 110 LYS B CA 1
ATOM 2229 C C . LYS B 1 110 ? 13.836 14.188 -9.883 1 96.94 110 LYS B C 1
ATOM 2231 O O . LYS B 1 110 ? 13.742 14.367 -8.672 1 96.94 110 LYS B O 1
ATOM 2236 N N . MET B 1 111 ? 13.961 13.062 -10.422 1 98.12 111 MET B N 1
ATOM 2237 C CA . MET B 1 111 ? 13.93 11.836 -9.633 1 98.12 111 MET B CA 1
ATOM 2238 C C . MET B 1 111 ? 15.141 11.758 -8.703 1 98.12 111 MET B C 1
ATOM 2240 O O . MET B 1 111 ? 16.25 12.078 -9.109 1 98.12 111 MET B O 1
ATOM 2244 N N . GLU B 1 112 ? 14.906 11.398 -7.492 1 98.44 112 GLU B N 1
ATOM 2245 C CA . GLU B 1 112 ? 15.961 11.117 -6.527 1 98.44 112 GLU B CA 1
ATOM 2246 C C . GLU B 1 112 ? 16.188 9.609 -6.375 1 98.44 112 GLU B C 1
ATOM 2248 O O . GLU B 1 112 ? 15.289 8.891 -5.93 1 98.44 112 GLU B O 1
ATOM 2253 N N . ILE B 1 113 ? 17.375 9.156 -6.738 1 98.75 113 ILE B N 1
ATOM 2254 C CA . ILE B 1 113 ? 17.719 7.746 -6.582 1 98.75 113 ILE B CA 1
ATOM 2255 C C . ILE B 1 113 ? 18.188 7.48 -5.152 1 98.75 113 ILE B C 1
ATOM 2257 O O . ILE B 1 113 ? 19.141 8.102 -4.68 1 98.75 113 ILE B O 1
ATOM 2261 N N . ILE B 1 114 ? 17.547 6.629 -4.469 1 98.88 114 ILE B N 1
ATOM 2262 C CA . ILE B 1 114 ? 17.859 6.316 -3.078 1 98.88 114 ILE B CA 1
ATOM 2263 C C . ILE B 1 114 ? 18.844 5.16 -3.016 1 98.88 114 ILE B C 1
ATOM 2265 O O . ILE B 1 114 ? 19.812 5.203 -2.244 1 98.88 114 ILE B O 1
ATOM 2269 N N . LEU B 1 115 ? 18.609 4.078 -3.723 1 98.75 115 LEU B N 1
ATOM 2270 C CA . LEU B 1 115 ? 19.453 2.887 -3.799 1 98.75 115 LEU B CA 1
ATOM 2271 C C . LEU B 1 115 ? 19.344 2.229 -5.168 1 98.75 115 LEU B C 1
ATOM 2273 O O . LEU B 1 115 ? 18.234 2.041 -5.684 1 98.75 115 LEU B O 1
ATOM 2277 N N . ASP B 1 116 ? 20.438 1.874 -5.82 1 98.44 116 ASP B N 1
ATOM 2278 C CA . ASP B 1 116 ? 20.312 1.346 -7.172 1 98.44 116 ASP B CA 1
ATOM 2279 C C . ASP B 1 116 ? 21.312 0.226 -7.426 1 98.44 116 ASP B C 1
ATOM 2281 O O . ASP B 1 116 ? 21.531 -0.169 -8.57 1 98.44 116 ASP B O 1
ATOM 2285 N N . GLN B 1 117 ? 21.938 -0.246 -6.43 1 97 117 GLN B N 1
ATOM 2286 C CA . GLN B 1 117 ? 22.922 -1.302 -6.633 1 97 117 GLN B CA 1
ATOM 2287 C C . GLN B 1 117 ? 22.641 -2.506 -5.742 1 97 117 GLN B C 1
ATOM 2289 O O . GLN B 1 117 ? 22.219 -2.346 -4.594 1 97 117 GLN B O 1
ATOM 2294 N N . GLY B 1 118 ? 22.875 -3.688 -6.293 1 96.94 118 GLY B N 1
ATOM 2295 C CA . GLY B 1 118 ? 22.875 -4.918 -5.516 1 96.94 118 GLY B CA 1
ATOM 2296 C C . GLY B 1 118 ? 21.484 -5.332 -5.066 1 96.94 118 GLY B C 1
ATOM 2297 O O . GLY B 1 118 ? 21.328 -6.098 -4.109 1 96.94 118 GLY B O 1
ATOM 2298 N N . ILE B 1 119 ? 20.484 -4.809 -5.684 1 98.19 119 ILE B N 1
ATOM 2299 C CA . ILE B 1 119 ? 19.125 -5.09 -5.203 1 98.19 119 ILE B CA 1
ATOM 2300 C C . ILE B 1 119 ? 18.234 -5.484 -6.379 1 98.19 119 ILE B C 1
ATOM 2302 O O . ILE B 1 119 ? 18.609 -5.316 -7.539 1 98.19 119 ILE B O 1
ATOM 2306 N N . ASN B 1 120 ? 17.172 -6.074 -6.117 1 98.56 120 ASN B N 1
ATOM 2307 C CA . ASN B 1 120 ? 16.016 -6.262 -6.98 1 98.56 120 ASN B CA 1
ATOM 2308 C C . ASN B 1 120 ? 14.703 -6.078 -6.207 1 98.56 120 ASN B C 1
ATOM 2310 O O . ASN B 1 120 ? 13.992 -7.047 -5.941 1 98.56 120 ASN B O 1
ATOM 2314 N N . PRO B 1 121 ? 14.336 -4.836 -5.93 1 98.75 121 PRO B N 1
ATOM 2315 C CA . PRO B 1 121 ? 13.242 -4.508 -5.012 1 98.75 121 PRO B CA 1
ATOM 2316 C C . PRO B 1 121 ? 11.867 -4.707 -5.637 1 98.75 121 PRO B C 1
ATOM 2318 O O . PRO B 1 121 ? 11.625 -4.27 -6.766 1 98.75 121 PRO B O 1
ATOM 2321 N N . GLU B 1 122 ? 10.984 -5.375 -4.992 1 97.88 122 GLU B N 1
ATOM 2322 C CA . GLU B 1 122 ? 9.602 -5.586 -5.418 1 97.88 122 GLU B CA 1
ATOM 2323 C C . GLU B 1 122 ? 8.641 -4.723 -4.613 1 97.88 122 GLU B C 1
ATOM 2325 O O . GLU B 1 122 ? 8.438 -3.547 -4.922 1 97.88 122 GLU B O 1
ATOM 2330 N N . GLY B 1 123 ? 8.141 -5.219 -3.428 1 98.56 123 GLY B N 1
ATOM 2331 C CA . GLY B 1 123 ? 7.273 -4.426 -2.566 1 98.56 123 GLY B CA 1
ATOM 2332 C C . GLY B 1 123 ? 8.023 -3.369 -1.778 1 98.56 123 GLY B C 1
ATOM 2333 O O . GLY B 1 123 ? 9.211 -3.523 -1.498 1 98.56 123 GLY B O 1
ATOM 2334 N N . ILE B 1 124 ? 7.305 -2.363 -1.44 1 98.69 124 ILE B N 1
ATOM 2335 C CA . ILE B 1 124 ? 7.914 -1.258 -0.709 1 98.69 124 ILE B CA 1
ATOM 2336 C C . ILE B 1 124 ? 6.906 -0.669 0.273 1 98.69 124 ILE B C 1
ATOM 2338 O O . ILE B 1 124 ? 5.715 -0.578 -0.03 1 98.69 124 ILE B O 1
ATOM 2342 N N . ALA B 1 125 ? 7.352 -0.337 1.433 1 96.62 125 ALA B N 1
ATOM 2343 C CA . ALA B 1 125 ? 6.594 0.349 2.475 1 96.62 125 ALA B CA 1
ATOM 2344 C C . ALA B 1 125 ? 7.441 1.418 3.158 1 96.62 125 ALA B C 1
ATOM 2346 O O . ALA B 1 125 ? 8.672 1.328 3.172 1 96.62 125 ALA B O 1
ATOM 2347 N N . TYR B 1 126 ? 6.746 2.395 3.65 1 94.94 126 TYR B N 1
ATOM 2348 C CA . TYR B 1 126 ? 7.441 3.498 4.301 1 94.94 126 TYR B CA 1
ATOM 2349 C C . TYR B 1 126 ? 6.809 3.824 5.648 1 94.94 126 TYR B C 1
ATOM 2351 O O . TYR B 1 126 ? 5.586 3.943 5.754 1 94.94 126 TYR B O 1
ATOM 2359 N N . ASP B 1 127 ? 7.707 3.914 6.617 1 90.25 127 ASP B N 1
ATOM 2360 C CA . ASP B 1 127 ? 7.336 4.383 7.949 1 90.25 127 ASP B CA 1
ATOM 2361 C C . ASP B 1 127 ? 7.723 5.848 8.141 1 90.25 127 ASP B C 1
ATOM 2363 O O . ASP B 1 127 ? 8.867 6.152 8.492 1 90.25 127 ASP B O 1
ATOM 2367 N N . TRP B 1 128 ? 6.793 6.648 8.031 1 84.5 128 TRP B N 1
ATOM 2368 C CA . TRP B 1 128 ? 7.074 8.078 8.086 1 84.5 128 TRP B CA 1
ATOM 2369 C C . TRP B 1 128 ? 7.504 8.5 9.492 1 84.5 128 TRP B C 1
ATOM 2371 O O . TRP B 1 128 ? 8.25 9.469 9.656 1 84.5 128 TRP B O 1
ATOM 2381 N N . THR B 1 129 ? 7.055 7.777 10.492 1 79.12 129 THR B N 1
ATOM 2382 C CA . THR B 1 129 ? 7.387 8.117 11.875 1 79.12 129 THR B CA 1
ATOM 2383 C C . THR B 1 129 ? 8.867 7.883 12.148 1 79.12 129 THR B C 1
ATOM 2385 O O . THR B 1 129 ? 9.555 8.758 12.68 1 79.12 129 THR B O 1
ATOM 2388 N N . SER B 1 130 ? 9.367 6.785 11.766 1 83.88 130 SER B N 1
ATOM 2389 C CA . SER B 1 130 ? 10.766 6.445 12 1 83.88 130 SER B CA 1
ATOM 2390 C C . SER B 1 130 ? 11.633 6.805 10.797 1 83.88 130 SER B C 1
ATOM 2392 O O . SER B 1 130 ? 12.859 6.676 10.852 1 83.88 130 SER B O 1
ATOM 2394 N N . LYS B 1 131 ? 10.922 7.195 9.75 1 91.31 131 LYS B N 1
ATOM 2395 C CA . LYS B 1 131 ? 11.578 7.586 8.5 1 91.31 131 LYS B CA 1
ATOM 2396 C C . LYS B 1 131 ? 12.406 6.438 7.938 1 91.31 131 LYS B C 1
ATOM 2398 O O . LYS B 1 131 ? 13.57 6.621 7.57 1 91.31 131 LYS B O 1
ATOM 2403 N N . LYS B 1 132 ? 11.781 5.266 7.906 1 94.75 132 LYS B N 1
ATOM 2404 C CA . LYS B 1 132 ? 12.422 4.066 7.379 1 94.75 132 LYS B CA 1
ATOM 2405 C C . LYS B 1 132 ? 11.688 3.535 6.156 1 94.75 132 LYS B C 1
ATOM 2407 O O . LYS B 1 132 ? 10.453 3.529 6.121 1 94.75 132 LYS B O 1
ATOM 2412 N N . ILE B 1 133 ? 12.477 3.137 5.164 1 97.75 133 ILE B N 1
ATOM 2413 C CA . ILE B 1 133 ? 11.961 2.434 3.998 1 97.75 133 ILE B CA 1
ATOM 2414 C C . ILE B 1 133 ? 12.156 0.929 4.172 1 97.75 133 ILE B C 1
ATOM 2416 O O . ILE B 1 133 ? 13.242 0.481 4.555 1 97.75 133 ILE B O 1
ATOM 2420 N N . TYR B 1 134 ? 11.172 0.174 3.99 1 97.75 134 TYR B N 1
ATOM 2421 C CA . TYR B 1 134 ? 11.234 -1.282 3.949 1 97.75 134 TYR B CA 1
ATOM 2422 C C . TYR B 1 134 ? 10.953 -1.803 2.545 1 97.75 134 TYR B C 1
ATOM 2424 O O . TYR B 1 134 ? 10.078 -1.286 1.849 1 97.75 134 TYR B O 1
ATOM 2432 N N . TRP B 1 135 ? 11.68 -2.795 2.117 1 98.75 135 TRP B N 1
ATOM 2433 C CA . TRP B 1 135 ? 11.375 -3.361 0.808 1 98.75 135 TRP B CA 1
ATOM 2434 C C . TRP B 1 135 ? 11.664 -4.859 0.782 1 98.75 135 TRP B C 1
ATOM 2436 O O . TRP B 1 135 ? 12.477 -5.352 1.566 1 98.75 135 TRP B O 1
ATOM 2446 N N . THR B 1 136 ? 10.953 -5.559 -0.011 1 98.75 136 THR B N 1
ATOM 2447 C CA . THR B 1 136 ? 11.242 -6.953 -0.338 1 98.75 136 THR B CA 1
ATOM 2448 C C . THR B 1 136 ? 12.25 -7.043 -1.483 1 98.75 136 THR B C 1
ATOM 2450 O O . THR B 1 136 ? 12.102 -6.363 -2.502 1 98.75 136 THR B O 1
ATOM 2453 N N . ASP B 1 137 ? 13.273 -7.859 -1.317 1 98.62 137 ASP B N 1
ATOM 2454 C CA . ASP B 1 137 ? 14.328 -7.977 -2.318 1 98.62 137 ASP B CA 1
ATOM 2455 C C . ASP B 1 137 ? 14.398 -9.398 -2.879 1 98.62 137 ASP B C 1
ATOM 2457 O O . ASP B 1 137 ? 14.805 -10.328 -2.18 1 98.62 137 ASP B O 1
ATOM 2461 N N . SER B 1 138 ? 14.047 -9.555 -4.105 1 95.88 138 SER B N 1
ATOM 2462 C CA . SER B 1 138 ? 13.977 -10.898 -4.688 1 95.88 138 SER B CA 1
ATOM 2463 C C . SER B 1 138 ? 15.359 -11.391 -5.105 1 95.88 138 SER B C 1
ATOM 2465 O O . SER B 1 138 ? 15.562 -12.586 -5.301 1 95.88 138 SER B O 1
ATOM 2467 N N . ALA B 1 139 ? 16.297 -10.438 -5.297 1 95.25 139 ALA B N 1
ATOM 2468 C CA . ALA B 1 139 ? 17.641 -10.844 -5.656 1 95.25 139 ALA B CA 1
ATOM 2469 C C . ALA B 1 139 ? 18.375 -11.453 -4.457 1 95.25 139 ALA B C 1
ATOM 2471 O O . ALA B 1 139 ? 19.172 -12.375 -4.617 1 95.25 139 ALA B O 1
ATOM 2472 N N . ASN B 1 140 ? 18.109 -10.922 -3.316 1 96.94 140 ASN B N 1
ATOM 2473 C CA . ASN B 1 140 ? 18.828 -11.312 -2.115 1 96.94 140 ASN B CA 1
ATOM 2474 C C . ASN B 1 140 ? 17.969 -12.156 -1.186 1 96.94 140 ASN B C 1
ATOM 2476 O O . ASN B 1 140 ? 18.406 -12.516 -0.085 1 96.94 140 ASN B O 1
ATOM 2480 N N . ASN B 1 141 ? 16.797 -12.477 -1.576 1 98 141 ASN B N 1
ATOM 2481 C CA . ASN B 1 141 ? 15.883 -13.289 -0.786 1 98 141 ASN B CA 1
ATOM 2482 C C . ASN B 1 141 ? 15.742 -12.75 0.636 1 98 141 ASN B C 1
ATOM 2484 O O . ASN B 1 141 ? 15.93 -13.492 1.604 1 98 141 ASN B O 1
ATOM 2488 N N . SER B 1 142 ? 15.305 -11.461 0.707 1 98.25 142 SER B N 1
ATOM 2489 C CA . SER B 1 142 ? 15.328 -10.812 2.016 1 98.25 142 SER B CA 1
ATOM 2490 C C . SER B 1 142 ? 14.391 -9.609 2.055 1 98.25 142 SER B C 1
ATOM 2492 O O . SER B 1 142 ? 13.969 -9.117 1.011 1 98.25 142 SER B O 1
ATOM 2494 N N . ILE B 1 143 ? 14.117 -9.266 3.24 1 98.06 143 ILE B N 1
ATOM 2495 C CA . ILE B 1 143 ? 13.508 -7.969 3.521 1 98.06 143 ILE B CA 1
ATOM 2496 C C . ILE B 1 143 ? 14.531 -7.059 4.195 1 98.06 143 ILE B C 1
ATOM 2498 O O . ILE B 1 143 ? 15.227 -7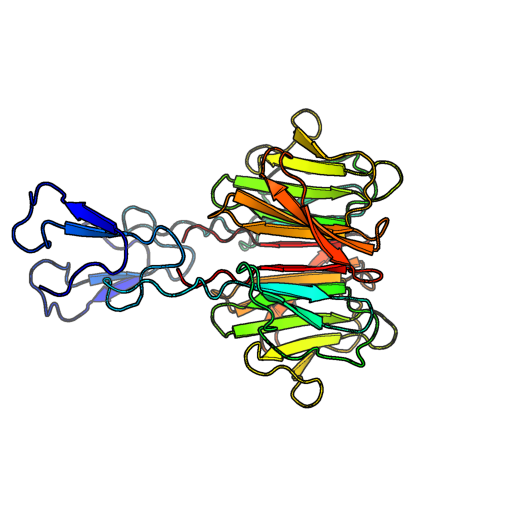.477 5.125 1 98.06 143 ILE B O 1
ATOM 2502 N N . TYR B 1 144 ? 14.602 -5.863 3.664 1 98.06 144 TYR B N 1
ATOM 2503 C CA . TYR B 1 144 ? 15.555 -4.887 4.176 1 98.06 144 TYR B CA 1
ATOM 2504 C C . TYR B 1 144 ? 14.844 -3.641 4.68 1 98.06 144 TYR B C 1
ATOM 2506 O O . TYR B 1 144 ? 13.688 -3.391 4.324 1 98.06 144 TYR B O 1
ATOM 2514 N N . SER B 1 145 ? 15.523 -2.918 5.52 1 97.62 145 SER B N 1
ATOM 2515 C CA . SER B 1 145 ? 15.156 -1.546 5.859 1 97.62 145 SER B CA 1
ATOM 2516 C C . SER B 1 145 ? 16.344 -0.596 5.66 1 97.62 145 SER B C 1
ATOM 2518 O O . SER B 1 145 ? 17.484 -1.025 5.641 1 97.62 145 SER B O 1
ATOM 2520 N N . MET B 1 146 ? 15.992 0.638 5.441 1 98.38 146 MET B N 1
ATOM 2521 C CA . MET B 1 146 ? 16.984 1.713 5.406 1 98.38 146 MET B CA 1
ATOM 2522 C C . MET B 1 146 ? 16.359 3.041 5.82 1 98.38 146 MET B C 1
ATOM 2524 O O . MET B 1 146 ? 15.133 3.164 5.879 1 98.38 146 MET B O 1
ATOM 2528 N N . ASN B 1 147 ? 17.25 3.949 6.152 1 97.44 147 ASN B N 1
ATOM 2529 C CA . ASN B 1 147 ? 16.766 5.312 6.312 1 97.44 147 ASN B CA 1
ATOM 2530 C C . ASN B 1 147 ? 16.234 5.879 5 1 97.44 147 ASN B C 1
ATOM 2532 O O . ASN B 1 147 ? 16.641 5.434 3.922 1 97.44 147 ASN B O 1
ATOM 2536 N N . SER B 1 148 ? 15.422 6.906 5.109 1 96.31 148 SER B N 1
ATOM 2537 C CA . SER B 1 148 ? 14.805 7.492 3.926 1 96.31 148 SER B CA 1
ATOM 2538 C C . SER B 1 148 ? 15.844 8.086 2.988 1 96.31 148 SER B C 1
ATOM 2540 O O . SER B 1 148 ? 15.57 8.312 1.808 1 96.31 148 SER B O 1
ATOM 2542 N N . ASP B 1 149 ? 17.047 8.328 3.475 1 96.56 149 ASP B N 1
ATOM 2543 C CA . ASP B 1 149 ? 18.109 8.891 2.637 1 96.56 149 ASP B CA 1
ATOM 2544 C C . ASP B 1 149 ? 19 7.785 2.068 1 96.56 149 ASP B C 1
ATOM 2546 O O . ASP B 1 149 ? 20.016 8.07 1.431 1 96.56 149 ASP B O 1
ATOM 2550 N N . GLY B 1 150 ? 18.625 6.586 2.342 1 97.94 150 GLY B N 1
ATOM 2551 C CA . GLY B 1 150 ? 19.359 5.457 1.78 1 97.94 150 GLY B CA 1
ATOM 2552 C C . GLY B 1 150 ? 20.453 4.945 2.688 1 97.94 150 GLY B C 1
ATOM 2553 O O . GLY B 1 150 ? 21.109 3.939 2.383 1 97.94 150 GLY B O 1
ATOM 2554 N N . SER B 1 151 ? 20.609 5.613 3.773 1 98 151 SER B N 1
ATOM 2555 C CA . SER B 1 151 ? 21.656 5.184 4.68 1 98 151 SER B CA 1
ATOM 2556 C C . SER B 1 151 ? 21.172 4.109 5.641 1 98 151 SER B C 1
ATOM 2558 O O . SER B 1 151 ? 19.969 3.865 5.742 1 98 151 SER B O 1
ATOM 2560 N N . HIS B 1 152 ? 22.109 3.324 6.32 1 97.88 152 HIS B N 1
ATOM 2561 C CA . HIS B 1 152 ? 21.859 2.336 7.363 1 97.88 152 HIS B CA 1
ATOM 2562 C C . HIS B 1 152 ? 20.984 1.2 6.852 1 97.88 152 HIS B C 1
ATOM 2564 O O . HIS B 1 152 ? 19.938 0.914 7.434 1 97.88 152 HIS B O 1
ATOM 2570 N N . ILE B 1 153 ? 21.484 0.567 5.883 1 97.94 153 ILE B N 1
ATOM 2571 C CA . ILE B 1 153 ? 20.797 -0.586 5.312 1 97.94 153 ILE B CA 1
ATOM 2572 C C . ILE B 1 153 ? 20.953 -1.791 6.234 1 97.94 153 ILE B C 1
ATOM 2574 O O . ILE B 1 153 ? 22.078 -2.148 6.617 1 97.94 153 ILE B O 1
ATOM 2578 N N . VAL B 1 154 ? 19.844 -2.361 6.602 1 96.81 154 VAL B N 1
ATOM 2579 C CA . VAL B 1 154 ? 19.828 -3.502 7.508 1 96.81 154 VAL B CA 1
ATOM 2580 C C . VAL B 1 154 ? 18.969 -4.617 6.922 1 96.81 154 VAL B C 1
ATOM 2582 O O . VAL B 1 154 ? 17.844 -4.371 6.477 1 96.81 154 VAL B O 1
ATOM 2585 N N . MET B 1 155 ? 19.484 -5.844 6.867 1 96.44 155 MET B N 1
ATOM 2586 C CA . MET B 1 155 ? 18.656 -7 6.543 1 96.44 155 MET B CA 1
ATOM 2587 C C . MET B 1 155 ? 17.781 -7.398 7.734 1 96.44 155 MET B C 1
ATOM 2589 O O . MET B 1 155 ? 18.297 -7.742 8.797 1 96.44 155 MET B O 1
ATOM 2593 N N . ILE B 1 156 ? 16.547 -7.434 7.566 1 94.88 156 ILE B N 1
ATOM 2594 C CA . ILE B 1 156 ? 15.625 -7.715 8.664 1 94.88 156 ILE B CA 1
ATOM 2595 C C . ILE B 1 156 ? 15.43 -9.227 8.797 1 94.88 156 ILE B C 1
ATOM 2597 O O . ILE B 1 156 ? 15.469 -9.766 9.906 1 94.88 156 ILE B O 1
ATOM 2601 N N . ILE B 1 157 ? 15.156 -9.844 7.715 1 94.81 157 ILE B N 1
ATOM 2602 C CA . ILE B 1 157 ? 14.914 -11.281 7.727 1 94.81 157 ILE B CA 1
ATOM 2603 C C . ILE B 1 157 ? 15.234 -11.867 6.352 1 94.81 157 ILE B C 1
ATOM 2605 O O . ILE B 1 157 ? 15.062 -11.203 5.328 1 94.81 157 ILE B O 1
ATOM 2609 N N . GLN B 1 158 ? 15.695 -13.086 6.289 1 97 158 GLN B N 1
ATOM 2610 C CA . GLN B 1 158 ? 15.859 -13.836 5.047 1 97 158 GLN B CA 1
ATOM 2611 C C . GLN B 1 158 ? 14.578 -14.578 4.676 1 97 158 GLN B C 1
ATOM 2613 O O . GLN B 1 158 ? 14.016 -15.305 5.5 1 97 158 GLN B O 1
ATOM 2618 N N . VAL B 1 159 ? 14.102 -14.328 3.559 1 96.56 159 VAL B N 1
ATOM 2619 C CA . VAL B 1 159 ? 12.891 -14.977 3.07 1 96.56 159 VAL B CA 1
ATOM 2620 C C . VAL B 1 159 ? 12.992 -15.195 1.562 1 96.56 159 VAL B C 1
ATOM 2622 O O . VAL B 1 159 ? 13.422 -14.305 0.825 1 96.56 159 VAL B O 1
ATOM 2625 N N . GLU B 1 160 ? 12.555 -16.328 1.218 1 95.75 160 GLU B N 1
ATOM 2626 C CA . GLU B 1 160 ? 12.625 -16.656 -0.206 1 95.75 160 GLU B CA 1
ATOM 2627 C C . GLU B 1 160 ? 11.516 -15.945 -0.982 1 95.75 160 GLU B C 1
ATOM 2629 O O . GLU B 1 160 ? 10.344 -16.062 -0.641 1 95.75 160 GLU B O 1
ATOM 2634 N N . ARG B 1 161 ? 11.875 -15.203 -1.993 1 94.69 161 ARG B N 1
ATOM 2635 C CA . ARG B 1 161 ? 11.047 -14.562 -3.01 1 94.69 161 ARG B CA 1
ATOM 2636 C C . ARG B 1 161 ? 9.906 -13.773 -2.373 1 94.69 161 ARG B C 1
ATOM 2638 O O . ARG B 1 161 ? 8.742 -13.953 -2.742 1 94.69 161 ARG B O 1
ATOM 2645 N N . PRO B 1 162 ? 10.242 -12.852 -1.453 1 97.88 162 PRO B N 1
ATOM 2646 C CA . PRO B 1 162 ? 9.18 -11.984 -0.944 1 97.88 162 PRO B CA 1
ATOM 2647 C C . PRO B 1 162 ? 8.617 -11.055 -2.016 1 97.88 162 PRO B C 1
ATOM 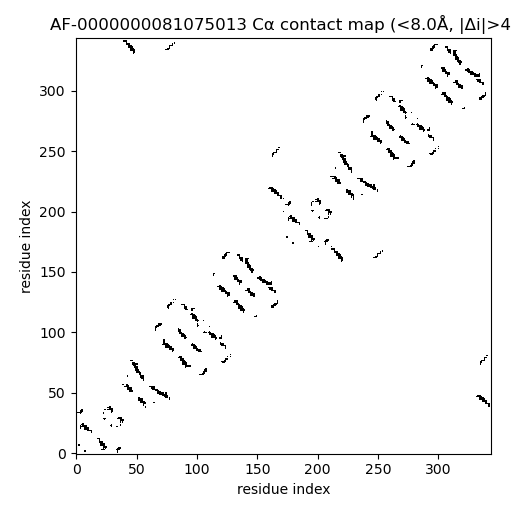2649 O O . PRO B 1 162 ? 9.336 -10.648 -2.932 1 97.88 162 PRO B O 1
ATOM 2652 N N . ARG B 1 163 ? 7.367 -10.75 -1.945 1 97.69 163 ARG B N 1
ATOM 2653 C CA . ARG B 1 163 ? 6.684 -9.961 -2.965 1 97.69 163 ARG B CA 1
ATOM 2654 C C . ARG B 1 163 ? 6.137 -8.664 -2.379 1 97.69 163 ARG B C 1
ATOM 2656 O O . ARG B 1 163 ? 6.887 -7.707 -2.17 1 97.69 163 ARG B O 1
ATOM 2663 N N . ALA B 1 164 ? 4.934 -8.633 -1.891 1 98.5 164 ALA B N 1
ATOM 2664 C CA . ALA B 1 164 ? 4.305 -7.418 -1.382 1 98.5 164 ALA B CA 1
ATOM 2665 C C . ALA B 1 164 ? 4.641 -7.203 0.092 1 98.5 164 ALA B C 1
ATOM 2667 O O . ALA B 1 164 ? 4.938 -8.156 0.812 1 98.5 164 ALA B O 1
ATOM 2668 N N . ILE B 1 165 ? 4.586 -6.004 0.505 1 98.38 165 ILE B N 1
ATOM 2669 C CA . ILE B 1 165 ? 4.875 -5.625 1.885 1 98.38 165 ILE B CA 1
ATOM 2670 C C . ILE B 1 165 ? 4.043 -4.406 2.271 1 98.38 165 ILE B C 1
ATOM 2672 O O . ILE B 1 165 ? 3.869 -3.486 1.469 1 98.38 165 ILE B O 1
ATOM 2676 N N . VAL B 1 166 ? 3.492 -4.418 3.48 1 96 166 VAL B N 1
ATOM 2677 C CA . VAL B 1 166 ? 2.754 -3.283 4.023 1 96 166 VAL B CA 1
ATOM 2678 C C . VAL B 1 166 ? 3.068 -3.127 5.512 1 96 166 VAL B C 1
ATOM 2680 O O . VAL B 1 166 ? 3.496 -4.082 6.164 1 96 166 VAL B O 1
ATOM 2683 N N . LEU B 1 167 ? 2.957 -1.948 5.938 1 91.31 167 LEU B N 1
ATOM 2684 C CA . LEU B 1 167 ? 3.164 -1.634 7.348 1 91.31 167 LEU B CA 1
ATOM 2685 C C . LEU B 1 167 ? 1.832 -1.459 8.07 1 91.31 167 LEU B C 1
ATOM 2687 O O . LEU B 1 167 ? 0.897 -0.872 7.52 1 91.31 167 LEU B O 1
ATOM 2691 N N . ASP B 1 168 ? 1.692 -2.045 9.234 1 78.88 168 ASP B N 1
ATOM 2692 C CA . ASP B 1 168 ? 0.588 -1.698 10.125 1 78.88 168 ASP B CA 1
ATOM 2693 C C . ASP B 1 168 ? 0.813 -0.336 10.773 1 78.88 168 ASP B C 1
ATOM 2695 O O . ASP B 1 168 ? 1.725 -0.174 11.594 1 78.88 168 ASP B O 1
ATOM 2699 N N . PRO B 1 169 ? 0.1 0.684 10.234 1 55.09 169 PRO B N 1
ATOM 2700 C CA . PRO B 1 169 ? 0.323 1.932 10.969 1 55.09 169 PRO B CA 1
ATOM 2701 C C . PRO B 1 169 ? -0.266 1.9 12.383 1 55.09 169 PRO B C 1
ATOM 2703 O O . PRO B 1 169 ? -1.316 1.292 12.602 1 55.09 169 PRO B O 1
ATOM 2706 N N . CYS B 1 170 ? 0.611 1.601 13.367 1 52.53 170 CYS B N 1
ATOM 2707 C CA . CYS B 1 170 ? 0.025 1.709 14.695 1 52.53 170 CYS B CA 1
ATOM 2708 C C . CYS B 1 170 ? -0.795 2.986 14.828 1 52.53 170 CYS B C 1
ATOM 2710 O O . CYS B 1 170 ? -0.525 3.977 14.148 1 52.53 170 CYS B O 1
ATOM 2712 N N . ARG B 1 171 ? -2.123 2.82 15.211 1 45.72 171 ARG B N 1
ATOM 2713 C CA . ARG B 1 171 ? -2.889 3.953 15.719 1 45.72 171 ARG B CA 1
ATOM 2714 C C . ARG B 1 171 ? -2.027 4.836 16.625 1 45.72 171 ARG B C 1
ATOM 2716 O O . ARG B 1 171 ? -1.668 4.441 17.734 1 45.72 171 ARG B O 1
ATOM 2723 N N . GLY B 1 172 ? -0.761 5.109 16.234 1 34.41 172 GLY B N 1
ATOM 2724 C CA . GLY B 1 172 ? -0.445 6.125 17.219 1 34.41 172 GLY B CA 1
ATOM 2725 C C . GLY B 1 172 ? -1.491 7.219 17.312 1 34.41 172 GLY B C 1
ATOM 2726 O O . GLY B 1 172 ? -2.297 7.391 16.406 1 34.41 172 GLY B O 1
#

Radius of gyration: 21.86 Å; Cα contacts (8 Å, |Δi|>4): 908; chains: 2; bounding box: 51×56×60 Å

Nearest PDB structures (foldseek):
  8em7-assembly1_B  TM=7.245E-01  e=2.429E-11  Mus musculus
  7seu-assembly1_A  TM=7.220E-01  e=1.265E-04  Escherichia coli
  7seu-assembly4_D  TM=7.223E-01  e=1.640E-04  Escherichia coli
  9fd2-assembly1_a  TM=6.214E-01  e=4.017E-02  Homo sapiens
  9bz0-assembly1_a  TM=6.221E-01  e=7.487E-02  Homo sapiens

Secondary structure (DSSP, 8-state):
----SSEEEE---SSTTS-SEEEE-SSSEE-TTSSSEE----EEEEE-SS-EEEEE-STT----SSPPB-S--SEEEEEEETTTTEEEEEE-TTS-EEEEEESSS--STTPEEEE-SS--EEEEEEETTTTEEEEEETTTTEEEEEETTS-S-EEEEE-SS---EEE-----/----SSEEEE---SSTTS-SEEEE-SSSEE-TTSSSEE----EEEEE-SS-EEEEE-STT----SSPPB-S--SEEEEEEETTTTEEEEEE-TTS-EEEEEESSS--STTPEEEE-SS--EEEEEEETTTTEEEEEETTTTEEEEEETTS-S-EEEEE-SS---EEE-----

Solvent-accessible surface area (backbone atoms only — not comparable to full-atom values): 18083 Å² total; per-residue (Å²): 129,88,64,41,63,70,33,70,45,74,45,88,58,84,51,90,86,49,72,43,53,44,51,45,39,90,61,48,35,66,30,94,79,54,26,43,55,35,73,57,78,33,31,37,35,37,24,23,47,37,35,41,43,41,40,48,70,48,83,88,51,82,56,57,76,31,67,67,31,60,86,47,52,43,39,47,20,53,36,70,40,71,89,78,40,30,34,37,34,17,13,21,71,92,64,26,28,34,34,33,28,45,56,80,71,35,37,66,88,69,44,44,80,47,47,60,71,98,59,24,34,33,15,36,31,74,40,77,87,80,37,31,35,36,34,16,20,49,72,74,25,20,34,36,35,20,35,70,80,47,46,76,72,42,79,73,46,81,38,76,50,32,32,24,39,37,62,49,73,54,87,114,128,87,66,41,63,68,32,70,45,74,44,86,56,83,52,91,86,50,72,42,52,45,50,44,40,90,61,48,34,65,31,94,80,54,26,43,53,36,73,57,80,34,31,38,35,38,22,22,46,35,36,40,40,42,40,46,70,46,84,87,51,83,56,56,75,33,65,66,28,60,87,47,50,43,38,48,19,53,36,68,40,72,89,79,40,29,36,37,35,17,13,20,72,90,62,26,28,35,32,35,27,44,57,79,71,36,40,66,90,70,46,45,80,47,47,61,71,98,60,24,35,32,15,38,33,76,40,77,87,80,38,33,36,35,34,16,20,49,70,72,25,21,32,36,36,22,34,71,80,45,46,77,72,41,82,74,48,80,36,76,50,31,31,23,40,38,61,49,74,53,86,116

Foldseek 3Di:
DQAAQADWAAADCPDDPDHRIFHDDPAAGQDPVSRYHDHPPDWDWDDDQFKIFIGDPDPPDPDGQEDIAGGHHGWAEWDADPVQQKIWTFHFPPFTFIWIAHNNYGYPVRIGTQGGPPFGWHAWEADPVVQKIWTQTQSQQFIWIDHVNNHDIDTDDHHHRDHYDYDDPPPD/DQAAQADKAAADCPDDPDPRIFHDDPAAGQDPVRRYHDHPPDWDWDDDQFKIFIGDPDPPDPDGQEDIAGGHHGWAEWDADPVQQKIWTFHFPPFTFIWIAHNNYGYPVRIGTQGGPDFGWHAWEADPVVQKIWTQTQSQQFIWIAHVNNHDIDTDDHHHRDHYDYDDPPPD

pLDDT: mean 86.36, std 15.49, range [34.41, 98.94]